Protein AF-A0A1G7HDG7-F1 (afdb_monomer_lite)

Organism: NCBI:txid227084

Sequence (197 aa):
MFYPFLYLIGFTRNSKAYKIFTLYLIGIGIIQFLMGFVRNFLDFETNLFLFKYYFIFQFLMLSYFYKTLLGYRWVYFMTSIALLFFIFQYIDDPELSAKYNPLGSAIAQIIIVIYSLLYFYRLLSAKGEFLIVNIGVFFYMLISILIFAAGNLVFVDEFKSVSSIMRNLNAVFYFVFQVLILLEWGKNYYKKKNLNG

Secondary structure (DSSP, 8-state):
--HHHHHHHTTTTS-HHHHHHHHHHHHHHHHHHHHHHHHHHS--S--HHHHHHHHHHHHHHHHHHHHHHH--THHHHHHHHHHHHHHHHHHH-GGGGTS--HHHHHHHHHHHHHHHHHHHHHHHHS--S-HHHHHHHHHHHHHHHHHHHHHHH--SS-HHHHHHHHHHHHHHHHHHHHHHHHHHHIIIIIGGGGS--

Radius of gyration: 17.9 Å; chains: 1; bounding box: 54×35×52 Å

pLDDT: mean 86.25, std 14.07, range [37.81, 98.62]

Foldseek 3Di:
DCLLVLLVVCCVPDDPLSVLVSVLVVVLVVLVVVLVCCVPPVVDPDPQLSVVVNLLSNLVSLLVSLCRLVVDPCSVVLNVVLVVVVVVVCVVPVVCNVHPDLVSSLSSLVSSLVSLVVSVVVVVVDDDACPLLSVLSNVLSVLLNVLSVVLVPDDDDPNPVSVVVSVVVSVVSVVVSVVSSVVSSVVPPVVVVVVVD

Structure (mmCIF, N/CA/C/O backbone):
data_AF-A0A1G7HDG7-F1
#
_entry.id   AF-A0A1G7HDG7-F1
#
loop_
_atom_site.group_PDB
_atom_site.id
_atom_site.type_symbol
_atom_site.label_atom_id
_atom_site.label_alt_id
_atom_site.label_comp_id
_atom_site.label_asym_id
_atom_site.label_entity_id
_atom_site.label_seq_id
_atom_site.pdbx_PDB_ins_code
_atom_site.Cartn_x
_atom_site.Cartn_y
_atom_site.Cartn_z
_atom_site.occupancy
_atom_site.B_iso_or_equiv
_atom_site.auth_seq_id
_atom_site.auth_comp_id
_atom_site.auth_asym_id
_atom_site.auth_atom_id
_atom_site.pdbx_PDB_model_num
ATOM 1 N N . MET A 1 1 ? -12.985 -5.804 -10.406 1.00 55.56 1 MET A N 1
ATOM 2 C CA . MET A 1 1 ? -12.728 -4.430 -9.925 1.00 55.56 1 MET A CA 1
ATOM 3 C C . MET A 1 1 ? -14.056 -3.746 -9.593 1.00 55.56 1 MET A C 1
ATOM 5 O O . MET A 1 1 ? -14.554 -2.969 -10.388 1.00 55.56 1 MET A O 1
ATOM 9 N N . PHE A 1 2 ? -14.667 -4.074 -8.448 1.00 60.09 2 PHE A N 1
ATOM 10 C CA . PHE A 1 2 ? -15.973 -3.505 -8.048 1.00 60.09 2 PHE A CA 1
ATOM 11 C C . PHE A 1 2 ? -15.975 -2.897 -6.631 1.00 60.09 2 PHE A C 1
ATOM 13 O O . PHE A 1 2 ? -16.924 -2.230 -6.233 1.00 60.09 2 PHE A O 1
ATOM 20 N N . TYR A 1 3 ? -14.888 -3.067 -5.877 1.00 66.56 3 TYR A N 1
ATOM 21 C CA . TYR A 1 3 ? -14.753 -2.626 -4.484 1.00 66.56 3 TYR A CA 1
ATOM 22 C C . TYR A 1 3 ? -14.816 -1.107 -4.251 1.00 66.56 3 TYR A C 1
ATOM 24 O O . TYR A 1 3 ? -15.393 -0.709 -3.236 1.00 66.56 3 TYR A O 1
ATOM 32 N N . PRO A 1 4 ? -14.294 -0.243 -5.152 1.00 74.25 4 PRO A N 1
ATOM 33 C CA . PRO A 1 4 ? -14.353 1.203 -4.950 1.00 74.25 4 PRO A CA 1
ATOM 34 C C . PRO A 1 4 ? -15.786 1.725 -4.798 1.00 74.25 4 PRO A C 1
ATOM 36 O O . PRO A 1 4 ? -16.036 2.577 -3.951 1.00 74.25 4 PRO A O 1
ATOM 39 N N . PHE A 1 5 ? -16.742 1.162 -5.545 1.00 79.94 5 PHE A N 1
ATOM 40 C CA . PHE A 1 5 ? -18.149 1.566 -5.488 1.00 79.94 5 PHE A CA 1
ATOM 41 C C . PHE A 1 5 ? -18.780 1.309 -4.115 1.00 79.94 5 PHE A C 1
ATOM 43 O O . PHE A 1 5 ? -19.513 2.156 -3.611 1.00 79.94 5 PHE A O 1
ATOM 50 N N . LEU A 1 6 ? -18.445 0.187 -3.469 1.00 82.69 6 LEU A N 1
ATOM 51 C CA . LEU A 1 6 ? -18.928 -0.129 -2.120 1.00 82.69 6 LEU A CA 1
ATOM 52 C C . LEU A 1 6 ? -18.359 0.841 -1.082 1.00 82.69 6 LEU A C 1
ATOM 54 O O . LEU A 1 6 ? -19.087 1.366 -0.237 1.00 82.69 6 LEU A O 1
ATOM 58 N N . TYR A 1 7 ? -17.057 1.121 -1.168 1.00 86.81 7 TYR A N 1
ATOM 59 C CA . TYR A 1 7 ? -16.408 2.039 -0.240 1.00 86.81 7 TYR A CA 1
ATOM 60 C C . TYR A 1 7 ? -16.857 3.498 -0.445 1.00 86.81 7 TYR A C 1
ATOM 62 O O . TYR A 1 7 ? -17.003 4.233 0.535 1.00 86.81 7 TYR A O 1
ATOM 70 N N . LEU A 1 8 ? -17.201 3.909 -1.669 1.00 87.19 8 LEU A N 1
ATOM 71 C CA . LEU A 1 8 ? -17.735 5.246 -1.958 1.00 87.19 8 LEU A CA 1
ATOM 72 C C . LEU A 1 8 ? -19.035 5.565 -1.199 1.00 87.19 8 LEU A C 1
ATOM 74 O O . LEU A 1 8 ? -19.210 6.702 -0.762 1.00 87.19 8 LEU A O 1
ATOM 78 N N . ILE A 1 9 ? -19.901 4.574 -0.947 1.00 84.06 9 ILE A N 1
ATOM 79 C CA . ILE A 1 9 ? -21.176 4.760 -0.218 1.00 84.06 9 ILE A CA 1
ATOM 80 C C . ILE A 1 9 ? -20.954 5.375 1.175 1.00 84.06 9 ILE A C 1
ATOM 82 O O . ILE A 1 9 ? -21.752 6.182 1.650 1.00 84.06 9 ILE A O 1
ATOM 86 N N . GLY A 1 10 ? -19.864 4.996 1.843 1.00 80.12 10 GLY A N 1
ATOM 87 C CA . GLY A 1 10 ? -19.528 5.456 3.191 1.00 80.12 10 GLY A CA 1
ATOM 88 C C . GLY A 1 10 ? -18.560 6.639 3.242 1.00 80.12 10 GLY A C 1
ATOM 89 O O . GLY A 1 10 ? -18.131 7.013 4.334 1.00 80.12 10 GLY A O 1
ATOM 90 N N . PHE A 1 11 ? -18.173 7.214 2.098 1.00 83.19 11 PHE A N 1
ATOM 91 C CA . PHE A 1 11 ? -17.017 8.111 2.014 1.00 83.19 11 PHE A CA 1
ATOM 92 C C . PHE A 1 11 ? -17.123 9.336 2.928 1.00 83.19 11 PHE A C 1
ATOM 94 O O . PHE A 1 11 ? -16.184 9.638 3.657 1.00 83.19 11 PHE A O 1
ATOM 101 N N . THR A 1 12 ? -18.263 10.027 2.957 1.00 79.75 12 THR A N 1
ATOM 102 C CA . THR A 1 12 ? -18.432 11.242 3.775 1.00 79.75 12 THR A CA 1
ATOM 103 C C . THR A 1 12 ? -18.644 10.950 5.260 1.00 79.75 12 THR A C 1
ATOM 105 O O . THR A 1 12 ? -18.307 11.790 6.092 1.00 79.75 12 THR A O 1
ATOM 108 N N . ARG A 1 13 ? -19.149 9.755 5.594 1.00 82.38 13 ARG A N 1
ATOM 109 C CA . ARG A 1 13 ? -19.665 9.396 6.927 1.00 82.38 13 ARG A CA 1
ATOM 110 C C . ARG A 1 13 ? -18.660 8.660 7.817 1.00 82.38 13 ARG A C 1
ATOM 112 O O . ARG A 1 13 ? -18.881 8.560 9.019 1.00 82.38 13 ARG A O 1
ATOM 119 N N . ASN A 1 14 ? -17.585 8.127 7.240 1.00 88.56 14 ASN A N 1
ATOM 120 C CA . ASN A 1 14 ? -16.610 7.301 7.954 1.00 88.56 14 ASN A CA 1
ATOM 121 C C . ASN A 1 14 ? -15.300 8.044 8.271 1.00 88.56 14 ASN A C 1
ATOM 123 O O . ASN A 1 14 ? -15.089 9.201 7.892 1.00 88.56 14 ASN A O 1
ATOM 127 N N . SER A 1 15 ? -14.423 7.353 9.004 1.00 92.31 15 SER A N 1
ATOM 128 C CA . SER A 1 15 ? -13.155 7.865 9.521 1.00 92.31 15 SER A CA 1
ATOM 129 C C . SER A 1 15 ? -12.207 8.371 8.424 1.00 92.31 15 SER A C 1
ATOM 131 O O . SER A 1 15 ? -12.331 8.066 7.234 1.00 92.31 15 SER A O 1
ATOM 133 N N . LYS A 1 16 ? -11.189 9.142 8.825 1.00 93.94 16 LYS A N 1
ATOM 134 C CA . LYS A 1 16 ? -10.138 9.596 7.901 1.00 93.94 16 LYS A CA 1
ATOM 135 C C . LYS A 1 16 ? -9.407 8.418 7.241 1.00 93.94 16 LYS A C 1
ATOM 137 O O . LYS A 1 16 ? -9.121 8.488 6.048 1.00 93.94 16 LYS A O 1
ATOM 142 N N . ALA A 1 17 ? -9.149 7.341 7.988 1.00 95.19 17 ALA A N 1
ATOM 143 C CA . ALA A 1 17 ? -8.529 6.126 7.459 1.00 95.19 17 ALA A CA 1
ATOM 144 C C . ALA A 1 17 ? -9.391 5.493 6.354 1.00 95.19 17 ALA A C 1
ATOM 146 O O . ALA A 1 17 ? -8.867 5.145 5.299 1.00 95.19 17 ALA A O 1
ATOM 147 N N . TYR A 1 18 ? -10.715 5.462 6.539 1.00 95.25 18 TYR A N 1
ATOM 148 C CA . TYR A 1 18 ? -11.654 4.987 5.524 1.00 95.25 18 TYR A CA 1
ATOM 149 C C . TYR A 1 18 ? -11.603 5.800 4.234 1.00 95.25 18 TYR A C 1
ATOM 151 O O . TYR A 1 18 ? -11.555 5.227 3.146 1.00 95.25 18 TYR A O 1
ATOM 159 N N . LYS A 1 19 ? -11.572 7.133 4.332 1.00 95.25 19 LYS A N 1
ATOM 160 C CA . LYS A 1 19 ? -11.466 8.012 3.156 1.00 95.25 19 LYS A CA 1
ATOM 161 C C . LYS A 1 19 ? -10.174 7.746 2.382 1.00 95.25 19 LYS A C 1
ATOM 163 O O . LYS A 1 19 ? -10.218 7.572 1.168 1.00 95.25 19 LYS A O 1
ATOM 168 N N . ILE A 1 20 ? -9.043 7.647 3.085 1.00 96.50 20 ILE A N 1
ATOM 169 C CA . ILE A 1 20 ? -7.736 7.353 2.474 1.00 96.50 20 ILE A CA 1
ATOM 170 C C . ILE A 1 20 ? -7.752 5.980 1.799 1.00 96.50 20 ILE A C 1
ATOM 172 O O . ILE A 1 20 ? -7.346 5.862 0.646 1.00 96.50 20 ILE A O 1
ATOM 176 N N . PHE A 1 21 ? -8.270 4.956 2.478 1.00 96.38 21 PHE A N 1
ATOM 177 C CA . PHE A 1 21 ? -8.355 3.611 1.916 1.00 96.38 21 PHE A CA 1
ATOM 178 C C . PHE A 1 21 ? -9.300 3.542 0.707 1.00 96.38 21 PHE A C 1
ATOM 180 O O . PHE A 1 21 ? -9.016 2.861 -0.272 1.00 96.38 21 PHE A O 1
ATOM 187 N N . THR A 1 22 ? -10.390 4.310 0.716 1.00 95.38 22 THR A N 1
ATOM 188 C CA . THR A 1 22 ? -11.291 4.421 -0.441 1.00 95.38 22 THR A CA 1
ATOM 189 C C . THR A 1 22 ? -10.568 5.021 -1.646 1.00 95.38 22 THR A C 1
ATOM 191 O O . THR A 1 22 ? -10.639 4.469 -2.741 1.00 95.38 22 THR A O 1
ATOM 194 N N . LEU A 1 23 ? -9.819 6.113 -1.447 1.00 95.62 23 LEU A N 1
ATOM 195 C CA . LEU A 1 23 ? -9.005 6.724 -2.503 1.00 95.62 23 LEU A CA 1
ATOM 196 C C . LEU A 1 23 ? -7.922 5.765 -3.017 1.00 95.62 23 LEU A C 1
ATOM 198 O O . LEU A 1 23 ? -7.658 5.730 -4.217 1.00 95.62 23 LEU A O 1
ATOM 202 N N . TYR A 1 24 ? -7.331 4.959 -2.130 1.00 96.06 24 TYR A N 1
ATOM 203 C CA . TYR A 1 24 ? -6.389 3.903 -2.504 1.00 96.06 24 TYR A CA 1
ATOM 204 C C . TYR A 1 24 ? -7.039 2.899 -3.463 1.00 96.06 24 TYR A C 1
ATOM 206 O O . TYR A 1 24 ? -6.496 2.644 -4.537 1.00 96.06 24 TYR A O 1
ATOM 214 N N . LEU A 1 25 ? -8.222 2.378 -3.119 1.00 95.00 25 LEU A N 1
ATOM 215 C CA . LEU A 1 25 ? -8.945 1.423 -3.963 1.00 95.00 25 LEU A CA 1
ATOM 216 C C . LEU A 1 25 ? -9.323 2.021 -5.322 1.00 95.00 25 LEU A C 1
ATOM 218 O O . LEU A 1 25 ? -9.206 1.335 -6.335 1.00 95.00 25 LEU A O 1
ATOM 222 N N . ILE A 1 26 ? -9.754 3.287 -5.354 1.00 93.81 26 ILE A N 1
ATOM 223 C CA . ILE A 1 26 ? -10.077 3.993 -6.603 1.00 93.81 26 ILE A CA 1
ATOM 224 C C . ILE A 1 26 ? -8.833 4.109 -7.483 1.00 93.81 26 ILE A C 1
ATOM 226 O O . ILE A 1 26 ? -8.877 3.706 -8.641 1.00 93.81 26 ILE A O 1
ATOM 230 N N . GLY A 1 27 ? -7.723 4.620 -6.946 1.00 93.69 27 GLY A N 1
ATOM 231 C CA . GLY A 1 27 ? -6.508 4.827 -7.734 1.00 93.69 27 GLY A CA 1
ATOM 232 C C . GLY A 1 27 ? -5.903 3.521 -8.247 1.00 93.69 27 GLY A C 1
ATOM 233 O O . GLY A 1 27 ? -5.577 3.423 -9.427 1.00 93.69 27 GLY A O 1
ATOM 234 N N . ILE A 1 28 ? -5.848 2.480 -7.409 1.00 92.94 28 ILE A N 1
ATOM 235 C CA . ILE A 1 28 ? -5.434 1.137 -7.844 1.00 92.94 28 ILE A CA 1
ATOM 236 C C . ILE A 1 28 ? -6.379 0.593 -8.916 1.00 92.94 28 ILE A C 1
ATOM 238 O O . ILE A 1 28 ? -5.911 0.032 -9.906 1.00 92.94 28 ILE A O 1
ATOM 242 N N . GLY A 1 29 ? -7.687 0.807 -8.749 1.00 91.75 29 GLY A N 1
ATOM 243 C CA . GLY A 1 29 ? -8.693 0.501 -9.756 1.00 91.75 29 GLY A CA 1
ATOM 244 C C . GLY A 1 29 ? -8.374 1.148 -11.105 1.00 91.75 29 GLY A C 1
ATOM 245 O O . GLY A 1 29 ? -8.234 0.467 -12.114 1.00 91.75 29 GLY A O 1
ATOM 246 N N . ILE A 1 30 ? -8.167 2.462 -11.121 1.00 92.06 30 ILE A N 1
ATOM 247 C CA . ILE A 1 30 ? -7.852 3.210 -12.344 1.00 92.06 30 ILE A CA 1
ATOM 248 C C . ILE A 1 30 ? -6.581 2.668 -13.010 1.00 92.06 30 ILE A C 1
ATOM 250 O O . ILE A 1 30 ? -6.601 2.375 -14.203 1.00 92.06 30 ILE A O 1
ATOM 254 N N . ILE A 1 31 ? -5.493 2.473 -12.257 1.00 90.94 31 ILE A N 1
ATOM 255 C CA . ILE A 1 31 ? -4.220 1.995 -12.823 1.00 90.94 31 ILE A CA 1
ATOM 256 C C . ILE A 1 31 ? -4.382 0.595 -13.429 1.00 90.94 31 ILE A C 1
ATOM 258 O O . ILE A 1 31 ? -3.901 0.332 -14.527 1.00 90.94 31 ILE A O 1
ATOM 262 N N . GLN A 1 32 ? -5.094 -0.306 -12.753 1.00 88.50 32 GLN A N 1
ATOM 263 C CA . GLN A 1 32 ? -5.372 -1.647 -13.270 1.00 88.50 32 GLN A CA 1
ATOM 264 C C . GLN A 1 32 ? -6.282 -1.640 -14.500 1.00 88.50 32 GLN A C 1
ATOM 266 O O . GLN A 1 32 ? -6.070 -2.439 -15.412 1.00 88.50 32 GLN A O 1
ATOM 271 N N . PHE A 1 33 ? -7.265 -0.740 -14.550 1.00 89.06 33 PHE A N 1
ATOM 272 C CA . PHE A 1 33 ? -8.113 -0.570 -15.724 1.00 89.06 33 PHE A CA 1
ATOM 273 C C . PHE A 1 33 ? -7.273 -0.104 -16.915 1.00 89.06 33 PHE A C 1
ATOM 275 O O . PHE A 1 33 ? -7.345 -0.713 -17.977 1.00 89.06 33 PHE A O 1
ATOM 282 N N . LEU A 1 34 ? -6.405 0.893 -16.713 1.00 89.00 34 LEU A N 1
ATOM 283 C CA . LEU A 1 34 ? -5.465 1.366 -17.731 1.00 89.00 34 LEU A CA 1
ATOM 284 C C . LEU A 1 34 ? -4.511 0.255 -18.189 1.00 89.00 34 LEU A C 1
ATOM 286 O O . LEU A 1 34 ? -4.316 0.080 -19.386 1.00 89.00 34 LEU A O 1
ATOM 290 N N . MET A 1 35 ? -3.972 -0.548 -17.266 1.00 84.75 35 MET A N 1
ATOM 291 C CA . MET A 1 35 ? -3.123 -1.699 -17.607 1.00 84.75 35 MET A CA 1
ATOM 292 C C . MET A 1 35 ? -3.846 -2.739 -18.468 1.00 84.75 35 MET A C 1
ATOM 294 O O . MET A 1 35 ? -3.222 -3.325 -19.353 1.00 84.75 35 MET A O 1
ATOM 298 N N . GLY A 1 36 ? -5.134 -2.980 -18.211 1.00 84.81 36 GLY A N 1
ATOM 299 C CA . GLY A 1 36 ? -5.968 -3.858 -19.034 1.00 84.81 36 GLY A CA 1
ATOM 300 C C . GLY A 1 36 ? -6.312 -3.236 -20.386 1.00 84.81 36 GLY A C 1
ATOM 301 O O . GLY A 1 36 ? -6.259 -3.921 -21.403 1.00 84.81 36 GLY A O 1
ATOM 302 N N . PHE A 1 37 ? -6.605 -1.935 -20.407 1.00 85.94 37 PHE A N 1
ATOM 303 C CA . PHE A 1 37 ? -6.913 -1.197 -21.627 1.00 85.94 37 PHE A CA 1
ATOM 304 C C . PHE A 1 37 ? -5.722 -1.185 -22.592 1.00 85.94 37 PHE A C 1
ATOM 306 O O . PHE A 1 37 ? -5.863 -1.595 -23.738 1.00 85.94 37 PHE A O 1
ATOM 313 N N . VAL A 1 38 ? -4.530 -0.812 -22.115 1.00 86.00 38 VAL A N 1
ATOM 314 C CA . VAL A 1 38 ? -3.300 -0.805 -22.925 1.00 86.00 38 VAL A CA 1
ATOM 315 C C . VAL A 1 38 ? -3.015 -2.188 -23.509 1.00 86.00 38 VAL A C 1
ATOM 317 O O . VAL A 1 38 ? -2.732 -2.302 -24.696 1.00 86.00 38 VAL A O 1
ATOM 320 N N . ARG A 1 39 ? -3.143 -3.242 -22.695 1.00 79.75 39 ARG A N 1
ATOM 321 C CA . ARG A 1 39 ? -2.886 -4.619 -23.130 1.00 79.75 39 ARG A CA 1
ATOM 322 C C . ARG A 1 39 ? -3.855 -5.102 -24.212 1.00 79.75 39 ARG A C 1
ATOM 324 O O . ARG A 1 39 ? -3.445 -5.863 -25.074 1.00 79.75 39 ARG A O 1
ATOM 331 N N . ASN A 1 40 ? -5.129 -4.726 -24.125 1.00 80.44 40 ASN A N 1
ATOM 332 C CA . ASN A 1 40 ? -6.174 -5.287 -24.986 1.00 80.44 40 ASN A CA 1
ATOM 333 C C . ASN A 1 40 ? -6.483 -4.434 -26.224 1.00 80.44 40 ASN A C 1
ATOM 335 O O . ASN A 1 40 ? -7.083 -4.954 -27.156 1.00 80.44 40 ASN A O 1
ATOM 339 N N . PHE A 1 41 ? -6.145 -3.139 -26.215 1.00 78.38 41 PHE A N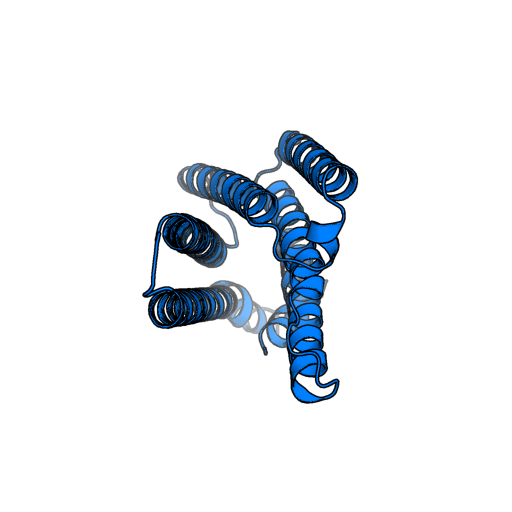 1
ATOM 340 C CA . PHE A 1 41 ? -6.552 -2.200 -27.268 1.00 78.38 41 PHE A CA 1
ATOM 341 C C . PHE A 1 41 ? -5.396 -1.476 -27.964 1.00 78.38 41 PHE A C 1
ATOM 343 O O . PHE A 1 41 ? -5.627 -0.877 -29.008 1.00 78.38 41 PHE A O 1
ATOM 350 N N . LEU A 1 42 ? -4.183 -1.477 -27.399 1.00 74.75 42 LEU A N 1
ATOM 351 C CA . LEU A 1 42 ? -3.040 -0.737 -27.955 1.00 74.75 42 LEU A CA 1
ATOM 352 C C . LEU A 1 42 ? -1.880 -1.643 -28.404 1.00 74.75 42 LEU A C 1
ATOM 354 O O . LEU A 1 42 ? -0.817 -1.118 -28.714 1.00 74.75 42 LEU A O 1
ATOM 358 N N . ASP A 1 43 ? -2.063 -2.970 -28.407 1.00 60.38 43 ASP A N 1
ATOM 359 C CA . ASP A 1 43 ? -1.090 -3.989 -28.856 1.00 60.38 43 ASP A CA 1
ATOM 360 C C . ASP A 1 43 ? 0.341 -3.849 -28.29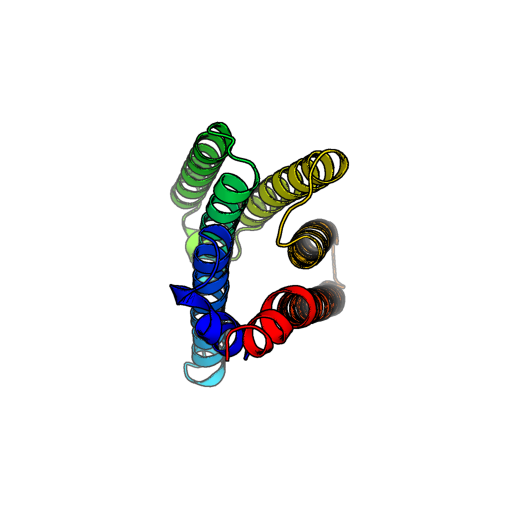7 1.00 60.38 43 ASP A C 1
ATOM 362 O O . ASP A 1 43 ? 1.304 -4.400 -28.831 1.00 60.38 43 ASP A O 1
ATOM 366 N N . PHE A 1 44 ? 0.508 -3.164 -27.164 1.00 64.88 44 PHE A N 1
ATOM 367 C CA . PHE A 1 44 ? 1.770 -3.191 -26.439 1.00 64.88 44 PHE A CA 1
ATOM 368 C C . PHE A 1 44 ? 1.943 -4.572 -25.801 1.00 64.88 44 PHE A C 1
ATOM 370 O O . PHE A 1 44 ? 1.210 -4.933 -24.876 1.00 64.88 44 PHE A O 1
ATOM 377 N N . GLU A 1 45 ? 2.957 -5.323 -26.245 1.00 54.56 45 GLU A N 1
ATOM 378 C CA . GLU A 1 45 ? 3.276 -6.656 -25.708 1.00 54.56 45 GLU A CA 1
ATOM 379 C C . GLU A 1 45 ? 3.555 -6.642 -24.195 1.00 54.56 45 GLU A C 1
ATOM 381 O O . GLU A 1 45 ? 3.399 -7.659 -23.513 1.00 54.56 45 GLU A O 1
ATOM 386 N N . THR A 1 46 ? 3.936 -5.485 -23.638 1.00 63.16 46 THR A N 1
ATOM 387 C CA . THR A 1 46 ? 4.204 -5.332 -22.207 1.00 63.16 46 THR A CA 1
ATOM 388 C C . THR A 1 46 ? 3.583 -4.055 -21.633 1.00 63.16 46 THR A C 1
ATOM 390 O O . THR A 1 46 ? 3.752 -2.953 -22.143 1.00 63.16 46 THR A O 1
ATOM 393 N N . ASN A 1 47 ? 2.885 -4.191 -20.505 1.00 69.38 47 ASN A N 1
ATOM 394 C CA . ASN A 1 47 ? 2.368 -3.080 -19.697 1.00 69.38 47 ASN A CA 1
ATOM 395 C C . ASN A 1 47 ? 3.284 -2.767 -18.497 1.00 69.38 47 ASN A C 1
ATOM 397 O O . ASN A 1 47 ? 2.854 -2.172 -17.508 1.00 69.38 47 ASN A O 1
ATOM 401 N N . LEU A 1 48 ? 4.557 -3.170 -18.582 1.00 72.94 48 LEU A N 1
ATOM 402 C CA . LEU A 1 48 ? 5.533 -3.073 -17.494 1.00 72.94 48 LEU A CA 1
ATOM 403 C C . LEU A 1 48 ? 5.802 -1.623 -17.080 1.00 72.94 48 LEU A C 1
ATOM 405 O O . LEU A 1 48 ? 5.961 -1.352 -15.893 1.00 72.94 48 LEU A O 1
ATOM 409 N N . PHE A 1 49 ? 5.741 -0.673 -18.017 1.00 76.62 49 PHE A N 1
ATOM 410 C CA . PHE A 1 49 ? 5.900 0.746 -17.694 1.00 76.62 49 PHE A CA 1
ATOM 411 C C . PHE A 1 49 ? 4.822 1.253 -16.713 1.00 76.62 49 PHE A C 1
ATOM 413 O O . PHE A 1 49 ? 5.101 2.104 -15.866 1.00 76.62 49 PHE A O 1
ATOM 420 N N . LEU A 1 50 ? 3.595 0.710 -16.777 1.00 83.50 50 LEU A N 1
ATOM 421 C CA . LEU A 1 50 ? 2.501 1.070 -15.866 1.00 83.50 50 LEU A CA 1
ATOM 422 C C . LEU A 1 50 ? 2.700 0.499 -14.463 1.00 83.50 50 LEU A C 1
ATOM 424 O O . LEU A 1 50 ? 2.209 1.073 -13.487 1.00 83.50 50 LEU A O 1
ATOM 428 N N . PHE A 1 51 ? 3.459 -0.593 -14.342 1.00 84.50 51 PHE A N 1
ATOM 429 C CA . PHE A 1 51 ? 3.749 -1.208 -13.055 1.00 84.50 51 PHE A CA 1
ATOM 430 C C . PHE A 1 51 ? 4.490 -0.243 -12.118 1.00 84.50 51 PHE A C 1
ATOM 432 O O . PHE A 1 51 ? 4.195 -0.207 -10.923 1.00 84.50 51 PHE A O 1
ATOM 439 N N . LYS A 1 52 ? 5.388 0.598 -12.651 1.00 88.06 52 LYS A N 1
ATOM 440 C CA . LYS A 1 52 ? 6.060 1.663 -11.888 1.00 88.06 52 LYS A CA 1
ATOM 441 C C . LYS A 1 52 ? 5.062 2.552 -11.150 1.00 88.06 52 LYS A C 1
ATOM 443 O O . LYS A 1 52 ? 5.166 2.754 -9.942 1.00 88.06 52 LYS A O 1
ATOM 448 N N . TYR A 1 53 ? 4.067 3.053 -11.875 1.00 91.31 53 TYR A N 1
ATOM 449 C CA . TYR A 1 53 ? 3.029 3.906 -11.303 1.00 91.31 53 TYR A CA 1
ATOM 450 C C . TYR A 1 53 ? 2.168 3.135 -10.305 1.00 91.31 53 TYR A C 1
ATOM 452 O O . TYR A 1 53 ? 1.845 3.668 -9.246 1.00 91.31 53 TYR A O 1
ATOM 460 N N . TYR A 1 54 ? 1.857 1.870 -10.602 1.00 92.00 54 TYR A N 1
ATOM 461 C CA . TYR A 1 54 ? 1.113 0.994 -9.703 1.00 92.00 54 TYR A CA 1
ATOM 462 C C . TYR A 1 54 ? 1.793 0.847 -8.336 1.00 92.00 54 TYR A C 1
ATOM 464 O O . TYR A 1 54 ? 1.172 1.154 -7.317 1.00 92.00 54 TYR A O 1
ATOM 472 N N . PHE A 1 55 ? 3.055 0.404 -8.288 1.00 91.81 55 PHE A N 1
ATOM 473 C CA . PHE A 1 55 ? 3.696 0.093 -7.006 1.00 91.81 55 PHE A CA 1
ATOM 474 C C . PHE A 1 55 ? 4.027 1.359 -6.205 1.00 91.81 55 PHE A C 1
ATOM 476 O O . PHE A 1 55 ? 3.865 1.361 -4.986 1.00 91.81 55 PHE A O 1
ATOM 483 N N . ILE A 1 56 ? 4.430 2.453 -6.868 1.00 95.69 56 ILE A N 1
ATOM 484 C CA . ILE A 1 56 ? 4.710 3.733 -6.198 1.00 95.69 56 ILE A CA 1
ATOM 485 C C . ILE A 1 56 ? 3.421 4.312 -5.611 1.00 95.69 56 ILE A C 1
ATOM 487 O O . ILE A 1 56 ? 3.402 4.731 -4.452 1.00 95.69 56 ILE A O 1
ATOM 491 N N . PHE A 1 57 ? 2.323 4.298 -6.373 1.00 96.88 57 PHE A N 1
ATOM 492 C CA . PHE A 1 57 ? 1.025 4.750 -5.877 1.00 96.88 57 PHE A CA 1
ATOM 493 C C . PHE A 1 57 ? 0.536 3.885 -4.711 1.00 96.88 57 PHE A C 1
ATOM 495 O O . PHE A 1 57 ? 0.109 4.416 -3.683 1.00 96.88 57 PHE A O 1
ATOM 502 N N . GLN A 1 58 ? 0.639 2.557 -4.843 1.00 96.88 58 GLN A N 1
ATOM 503 C CA . GLN A 1 58 ? 0.301 1.612 -3.780 1.00 96.88 58 GLN A CA 1
ATOM 504 C C . GLN A 1 58 ? 1.082 1.916 -2.499 1.00 96.88 58 GLN A C 1
ATOM 506 O O . GLN A 1 58 ? 0.482 2.015 -1.429 1.00 96.88 58 GLN A O 1
ATOM 511 N N . PHE A 1 59 ? 2.396 2.104 -2.617 1.00 98.19 59 PHE A N 1
ATOM 512 C CA . PHE A 1 59 ? 3.273 2.437 -1.503 1.00 98.19 59 PHE A CA 1
ATOM 513 C C . PHE A 1 59 ? 2.864 3.746 -0.828 1.00 98.19 59 PHE A C 1
ATOM 515 O O . PHE A 1 59 ? 2.607 3.761 0.372 1.00 98.19 59 PHE A O 1
ATOM 522 N N . LEU A 1 60 ? 2.726 4.832 -1.591 1.00 98.31 60 LEU A N 1
ATOM 523 C CA . LEU A 1 60 ? 2.350 6.148 -1.067 1.00 98.31 60 LEU A CA 1
ATOM 524 C C . LEU A 1 60 ? 1.023 6.116 -0.304 1.00 98.31 60 LEU A C 1
ATOM 526 O O . LEU A 1 60 ? 0.920 6.625 0.817 1.00 98.31 60 LEU A O 1
ATOM 530 N N . MET A 1 61 ? 0.004 5.502 -0.904 1.00 98.31 61 MET A N 1
ATOM 531 C CA . MET A 1 61 ? -1.333 5.460 -0.324 1.00 98.31 61 MET A CA 1
ATOM 532 C C . MET A 1 61 ? -1.399 4.574 0.916 1.00 98.31 61 MET A C 1
ATOM 534 O O . MET A 1 61 ? -2.012 4.969 1.911 1.00 98.31 61 MET A O 1
ATOM 538 N N . LEU A 1 62 ? -0.745 3.409 0.896 1.00 98.38 62 LEU A N 1
ATOM 539 C CA . LEU A 1 62 ? -0.693 2.532 2.065 1.00 98.38 62 LEU A CA 1
ATOM 540 C C . LEU A 1 62 ? 0.163 3.134 3.182 1.00 98.38 62 LEU A C 1
ATOM 542 O O . LEU A 1 62 ? -0.241 3.070 4.339 1.00 98.38 62 LEU A O 1
ATOM 546 N N . SER A 1 63 ? 1.267 3.814 2.874 1.00 98.50 63 SER A N 1
ATOM 547 C CA . SER A 1 63 ? 2.040 4.560 3.873 1.00 98.50 63 SER A CA 1
ATOM 548 C C . SER A 1 63 ? 1.204 5.655 4.534 1.00 98.50 63 SER A C 1
ATOM 550 O O . SER A 1 63 ? 1.211 5.792 5.759 1.00 98.50 63 SER A O 1
ATOM 552 N N . TYR A 1 64 ? 0.407 6.407 3.767 1.00 98.38 64 TYR A N 1
ATOM 553 C CA . TYR A 1 64 ? -0.477 7.420 4.349 1.00 98.38 64 TYR A CA 1
ATOM 554 C C . TYR A 1 64 ? -1.617 6.807 5.179 1.00 98.38 64 TYR A C 1
ATOM 556 O O . TYR A 1 64 ? -1.981 7.326 6.246 1.00 98.38 64 TYR A O 1
ATOM 564 N N . PHE A 1 65 ? -2.152 5.676 4.725 1.00 98.38 65 PHE A N 1
ATOM 565 C CA . PHE A 1 65 ? -3.130 4.891 5.467 1.00 98.38 65 PHE A CA 1
ATOM 566 C C . PHE A 1 65 ? -2.558 4.430 6.814 1.00 98.38 65 PHE A C 1
ATOM 568 O O . PHE A 1 65 ? -3.121 4.756 7.861 1.00 98.38 65 PHE A O 1
ATOM 575 N N . TYR A 1 66 ? -1.380 3.803 6.818 1.00 98.25 66 TYR A N 1
ATOM 576 C CA . TYR A 1 66 ? -0.712 3.355 8.039 1.00 98.25 66 TYR A CA 1
ATOM 577 C C . TYR A 1 66 ? -0.273 4.495 8.942 1.00 98.25 66 TYR A C 1
ATOM 579 O O . TYR A 1 66 ? -0.425 4.390 10.154 1.00 98.25 66 TYR A O 1
ATOM 587 N N . LYS A 1 67 ? 0.173 5.629 8.397 1.00 97.94 67 LYS A N 1
ATOM 588 C CA . LYS A 1 67 ? 0.407 6.831 9.204 1.00 97.94 67 LYS A CA 1
ATOM 589 C C . LYS A 1 67 ? -0.853 7.234 9.963 1.00 97.94 67 LYS A C 1
ATOM 591 O O . LYS A 1 67 ? -0.769 7.661 11.112 1.00 97.94 67 LYS A O 1
ATOM 596 N N . THR A 1 68 ? -2.016 7.150 9.320 1.00 97.06 68 THR A N 1
ATOM 597 C CA . THR A 1 68 ? -3.296 7.522 9.937 1.00 97.06 68 THR A CA 1
ATOM 598 C C . THR A 1 68 ? -3.713 6.512 11.001 1.00 97.06 68 THR A C 1
ATOM 600 O O . THR A 1 68 ? -4.186 6.915 12.060 1.00 97.06 68 THR A O 1
ATOM 603 N N . LEU A 1 69 ? -3.484 5.221 10.755 1.00 96.69 69 LEU A N 1
ATOM 604 C CA . LEU A 1 69 ? -3.786 4.148 11.700 1.00 96.69 69 LEU A CA 1
ATOM 605 C C . LEU A 1 69 ? -2.835 4.099 12.901 1.00 96.69 69 LEU A C 1
ATOM 607 O O . LEU A 1 69 ? -3.287 3.836 14.009 1.00 96.69 69 LEU A O 1
ATOM 611 N N . LEU A 1 70 ? -1.539 4.349 12.697 1.00 96.25 70 LEU A N 1
ATOM 612 C CA . LEU A 1 70 ? -0.487 4.257 13.715 1.00 96.25 70 LEU A CA 1
ATOM 613 C C . LEU A 1 70 ? -0.235 5.582 14.438 1.00 96.25 70 LEU A C 1
ATOM 615 O O . LEU A 1 70 ? 0.119 5.574 15.612 1.00 96.25 70 LEU A O 1
ATOM 619 N N . GLY A 1 71 ? -0.428 6.719 13.770 1.00 95.06 71 GLY A N 1
ATOM 620 C CA . GLY A 1 71 ? -0.151 8.051 14.317 1.00 95.06 71 GLY A CA 1
ATOM 621 C C . GLY A 1 71 ? 1.336 8.423 14.376 1.00 95.06 71 GLY A C 1
ATOM 622 O O . GLY A 1 71 ? 1.671 9.531 14.791 1.00 95.06 71 GLY A O 1
ATOM 623 N N . TYR A 1 72 ? 2.238 7.541 13.942 1.00 95.62 72 TYR A N 1
ATOM 624 C CA . TYR A 1 72 ? 3.674 7.780 14.024 1.00 95.62 72 TYR A CA 1
ATOM 625 C C . TYR A 1 72 ? 4.187 8.699 12.909 1.00 95.62 72 TYR A C 1
ATOM 627 O O . TYR A 1 72 ? 3.986 8.441 11.723 1.00 95.62 72 TYR A O 1
ATOM 635 N N . ARG A 1 73 ? 4.908 9.765 13.286 1.00 94.25 73 ARG A N 1
ATOM 636 C CA . ARG A 1 73 ? 5.489 10.730 12.331 1.00 94.25 73 ARG A CA 1
ATOM 637 C C . ARG A 1 73 ? 6.599 10.126 11.466 1.00 94.25 73 ARG A C 1
ATOM 639 O O . ARG A 1 73 ? 6.736 10.522 10.313 1.00 94.25 73 ARG A O 1
ATOM 646 N N . TRP A 1 74 ? 7.344 9.151 11.991 1.00 96.62 74 TRP A N 1
ATOM 647 C CA . TRP A 1 74 ? 8.459 8.516 11.279 1.00 96.62 74 TRP A CA 1
ATOM 648 C C . TRP A 1 74 ? 8.017 7.741 10.024 1.00 96.62 74 TRP A C 1
ATOM 650 O O . TRP A 1 74 ? 8.832 7.528 9.132 1.00 96.62 74 TRP A O 1
ATOM 660 N N . VAL A 1 75 ? 6.727 7.399 9.895 1.00 97.88 75 VAL A N 1
ATOM 661 C CA . VAL A 1 75 ? 6.170 6.813 8.663 1.00 97.88 75 VAL A CA 1
ATOM 662 C C . VAL A 1 75 ? 6.389 7.742 7.465 1.00 97.88 75 VAL A C 1
ATOM 664 O O . VAL A 1 75 ? 6.792 7.281 6.401 1.00 97.88 75 VAL A O 1
ATOM 667 N N . TYR A 1 76 ? 6.207 9.059 7.629 1.00 96.56 76 TYR A N 1
ATOM 668 C CA . TYR A 1 76 ? 6.484 10.014 6.550 1.00 96.56 76 TYR A CA 1
ATOM 669 C C . TYR A 1 76 ? 7.967 10.079 6.210 1.00 96.56 76 TYR A C 1
ATOM 671 O O . TYR A 1 76 ? 8.314 10.101 5.038 1.00 96.56 76 TYR A O 1
ATOM 679 N N . PHE A 1 77 ? 8.832 10.061 7.223 1.00 97.38 77 PHE A N 1
ATOM 680 C CA . PHE A 1 77 ? 10.278 10.077 7.020 1.00 97.38 77 PHE A CA 1
ATOM 681 C C . PHE A 1 77 ? 10.746 8.863 6.206 1.00 97.38 77 PHE A C 1
ATOM 683 O O . PHE A 1 77 ? 11.421 9.025 5.193 1.00 97.38 77 PHE A O 1
ATOM 690 N N . MET A 1 78 ? 10.301 7.659 6.577 1.00 97.88 78 MET A N 1
ATOM 691 C CA . MET A 1 78 ? 10.626 6.432 5.841 1.00 97.88 78 MET A CA 1
ATOM 692 C C . MET A 1 78 ? 10.022 6.411 4.436 1.00 97.88 78 MET A C 1
ATOM 694 O O . MET A 1 78 ? 10.672 5.955 3.499 1.00 97.88 78 MET A O 1
ATOM 698 N N . THR A 1 79 ? 8.812 6.954 4.269 1.00 97.75 79 THR A N 1
ATOM 699 C CA . THR A 1 79 ? 8.201 7.118 2.943 1.00 97.75 79 THR A CA 1
ATOM 700 C C . THR A 1 79 ? 9.058 8.024 2.060 1.00 97.75 79 THR A C 1
ATOM 702 O O . THR A 1 79 ? 9.357 7.657 0.929 1.00 97.75 79 THR A O 1
ATOM 705 N N . SER A 1 80 ? 9.506 9.171 2.577 1.00 97.81 80 SER A N 1
ATOM 706 C CA . SER A 1 80 ? 10.358 10.104 1.834 1.00 97.81 80 SER A CA 1
ATOM 707 C C . SER A 1 80 ? 11.707 9.491 1.459 1.00 97.81 80 SER A C 1
ATOM 709 O O . SER A 1 80 ? 12.130 9.634 0.316 1.00 97.81 80 SER A O 1
ATOM 711 N N . ILE A 1 81 ? 12.359 8.768 2.377 1.00 98.12 81 ILE A N 1
ATOM 712 C CA . ILE A 1 81 ? 13.624 8.071 2.090 1.00 98.12 81 ILE A CA 1
ATOM 713 C C . ILE A 1 81 ? 13.440 7.043 0.973 1.00 98.12 81 ILE A C 1
ATOM 715 O O . ILE A 1 81 ? 14.226 7.022 0.029 1.00 98.12 81 ILE A O 1
ATOM 719 N N . ALA A 1 82 ? 12.391 6.221 1.045 1.00 97.88 82 ALA A N 1
ATOM 720 C CA . ALA A 1 82 ? 12.119 5.221 0.018 1.00 97.88 82 ALA A CA 1
ATOM 721 C C . ALA A 1 82 ? 11.862 5.862 -1.356 1.00 97.88 82 ALA A C 1
ATOM 723 O O . ALA A 1 82 ? 12.371 5.376 -2.360 1.00 97.88 82 ALA A O 1
ATOM 724 N N . LEU A 1 83 ? 11.140 6.988 -1.413 1.00 97.75 83 LEU A N 1
ATOM 725 C CA . LEU A 1 83 ? 10.929 7.719 -2.668 1.00 97.75 83 LEU A CA 1
ATOM 726 C C . LEU A 1 83 ? 12.228 8.285 -3.244 1.00 97.75 83 LEU A C 1
ATOM 728 O O . LEU A 1 83 ? 12.446 8.165 -4.446 1.00 97.75 83 LEU A O 1
ATOM 732 N N . LEU A 1 84 ? 13.086 8.879 -2.409 1.00 97.81 84 LEU A N 1
ATOM 733 C CA . LEU A 1 84 ? 14.398 9.366 -2.846 1.00 97.81 84 LEU A CA 1
ATOM 734 C C . LEU A 1 84 ? 15.245 8.223 -3.406 1.00 97.81 84 LEU A C 1
ATOM 736 O O . LEU A 1 84 ? 15.872 8.377 -4.450 1.00 97.81 84 LEU A O 1
ATOM 740 N N . PHE A 1 85 ? 15.199 7.061 -2.758 1.00 97.06 85 PHE A N 1
ATOM 741 C CA . PHE A 1 85 ? 15.862 5.861 -3.244 1.00 97.06 85 PHE A CA 1
ATOM 742 C C . PHE A 1 85 ? 15.296 5.385 -4.593 1.00 97.06 85 PHE A C 1
ATOM 744 O O . PHE A 1 85 ? 16.065 5.066 -5.494 1.00 97.06 85 PHE A O 1
ATOM 751 N N . PHE A 1 86 ? 13.973 5.395 -4.788 1.00 95.06 86 PHE A N 1
ATOM 752 C CA . PHE A 1 86 ? 13.380 5.048 -6.086 1.00 95.06 86 PHE A CA 1
ATOM 753 C C . PHE A 1 86 ? 13.782 6.038 -7.179 1.00 95.06 86 PHE A C 1
ATOM 755 O O . PHE A 1 86 ? 14.108 5.618 -8.283 1.00 95.06 86 PHE A O 1
ATOM 762 N N . ILE A 1 87 ? 13.787 7.341 -6.882 1.00 95.38 87 ILE A N 1
ATOM 763 C CA . ILE A 1 87 ? 14.245 8.375 -7.822 1.00 95.38 87 ILE A CA 1
ATOM 764 C C . ILE A 1 87 ? 15.700 8.120 -8.210 1.00 95.38 87 ILE A C 1
ATOM 766 O O . ILE A 1 87 ? 16.009 8.118 -9.397 1.00 95.38 87 ILE A O 1
ATOM 770 N N . PHE A 1 88 ? 16.564 7.852 -7.229 1.00 96.44 88 PHE A N 1
ATOM 771 C CA . PHE A 1 88 ? 17.961 7.509 -7.475 1.00 96.44 88 PHE A CA 1
ATOM 772 C C . PHE A 1 88 ? 18.092 6.302 -8.414 1.00 96.44 88 PHE A C 1
ATOM 774 O O . PHE A 1 88 ? 18.814 6.396 -9.400 1.00 96.44 88 PHE A O 1
ATOM 781 N N . GLN A 1 89 ? 17.331 5.223 -8.192 1.00 94.69 89 GLN A N 1
ATOM 782 C CA . GLN A 1 89 ? 17.342 4.057 -9.087 1.00 94.69 89 GLN A CA 1
ATOM 783 C C . GLN A 1 89 ? 16.974 4.400 -10.536 1.00 94.69 89 GLN A C 1
ATOM 785 O O . GLN A 1 89 ? 17.585 3.864 -11.450 1.00 94.69 89 GLN A O 1
ATOM 790 N N . TYR A 1 90 ? 16.001 5.288 -10.767 1.00 92.69 90 TYR A N 1
ATOM 791 C CA . TYR A 1 90 ? 15.617 5.683 -12.131 1.00 92.69 90 TYR A CA 1
ATOM 792 C C . TYR A 1 90 ? 16.602 6.655 -12.795 1.00 92.69 90 TYR A C 1
ATOM 794 O O . TYR A 1 90 ? 16.557 6.806 -14.014 1.00 92.69 90 TYR A O 1
ATOM 802 N N . ILE A 1 91 ? 17.441 7.343 -12.015 1.00 95.81 91 ILE A N 1
ATOM 803 C CA . ILE A 1 91 ? 18.534 8.177 -12.536 1.00 95.81 91 ILE A CA 1
ATOM 804 C C . ILE A 1 91 ? 19.730 7.295 -12.907 1.00 95.81 91 ILE A C 1
ATOM 806 O O . ILE A 1 91 ? 20.318 7.498 -13.964 1.00 95.81 91 ILE A O 1
ATOM 810 N N . ASP A 1 92 ? 20.069 6.341 -12.039 1.00 96.56 92 ASP A N 1
ATOM 811 C CA . ASP A 1 92 ? 21.193 5.416 -12.214 1.00 96.56 92 ASP A CA 1
ATOM 812 C C . ASP A 1 92 ? 20.944 4.420 -13.359 1.00 96.56 92 ASP A C 1
ATOM 814 O O . ASP A 1 92 ? 21.802 4.235 -14.218 1.00 96.56 92 ASP A O 1
ATOM 818 N N . ASP A 1 93 ? 19.730 3.862 -13.435 1.00 91.81 93 ASP A N 1
ATOM 819 C CA . ASP A 1 93 ? 19.290 2.987 -14.524 1.00 91.81 93 ASP A CA 1
ATOM 820 C C . ASP A 1 93 ? 17.949 3.471 -15.120 1.00 91.81 93 ASP A C 1
ATOM 822 O O . ASP A 1 93 ? 16.856 3.067 -14.689 1.00 91.81 93 ASP A O 1
ATOM 826 N N . PRO A 1 94 ? 18.003 4.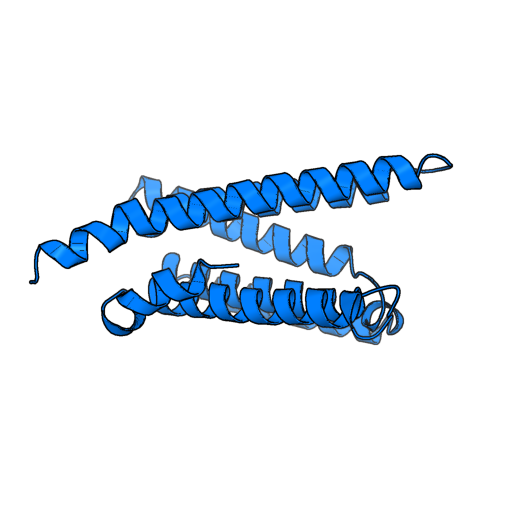341 -16.149 1.00 89.62 94 PRO A N 1
ATOM 827 C CA . PRO A 1 94 ? 16.815 4.831 -16.839 1.00 89.62 94 PRO A CA 1
ATOM 828 C C . PRO A 1 94 ? 15.982 3.730 -17.511 1.00 89.62 94 PRO A C 1
ATOM 830 O O . PRO A 1 94 ? 14.778 3.928 -17.708 1.00 89.62 94 PRO A O 1
ATOM 833 N N . GLU A 1 95 ? 16.555 2.563 -17.839 1.00 87.38 95 GLU A N 1
ATOM 834 C CA . GLU A 1 95 ? 15.807 1.466 -18.469 1.00 87.38 95 GLU A CA 1
ATOM 835 C C . GLU A 1 95 ? 14.743 0.882 -17.531 1.00 87.38 95 GLU A C 1
ATOM 837 O O . GLU A 1 95 ? 13.692 0.413 -17.992 1.00 87.38 95 GLU A O 1
ATOM 842 N N . LEU A 1 96 ? 14.938 0.997 -16.211 1.00 85.19 96 LEU A N 1
ATOM 843 C CA . LEU A 1 96 ? 13.933 0.640 -15.202 1.00 85.19 96 LEU A CA 1
ATOM 844 C C . LEU A 1 96 ? 12.633 1.433 -15.360 1.00 85.19 96 LEU A C 1
ATOM 846 O O . LEU A 1 96 ? 11.598 1.026 -14.840 1.00 85.19 96 LEU A O 1
ATOM 850 N N . SER A 1 97 ? 12.638 2.557 -16.084 1.00 81.00 97 SER A N 1
ATOM 851 C CA . SER A 1 97 ? 11.403 3.287 -16.378 1.00 81.00 97 SER A CA 1
ATOM 852 C C . SER A 1 97 ? 10.474 2.557 -17.343 1.00 81.00 97 SER A C 1
ATOM 854 O O . SER A 1 97 ? 9.267 2.813 -17.281 1.00 81.00 97 SER A O 1
ATOM 856 N N . ALA A 1 98 ? 11.017 1.694 -18.205 1.00 79.56 98 ALA A N 1
ATOM 857 C CA . ALA A 1 98 ? 10.276 0.874 -19.162 1.00 79.56 98 ALA A CA 1
ATOM 858 C C . ALA A 1 98 ? 10.155 -0.595 -18.714 1.00 79.56 98 ALA A C 1
ATOM 860 O O . ALA A 1 98 ? 9.249 -1.303 -19.156 1.00 79.56 98 ALA A O 1
ATOM 861 N N . LYS A 1 99 ? 11.043 -1.049 -17.822 1.00 81.88 99 LYS A N 1
ATOM 862 C CA . LYS A 1 99 ? 11.091 -2.417 -17.290 1.00 81.88 99 LYS A CA 1
ATOM 863 C C . LYS A 1 99 ? 10.524 -2.509 -15.868 1.00 81.88 99 LYS A C 1
ATOM 865 O O . LYS A 1 99 ? 10.192 -1.520 -15.222 1.00 81.88 99 LYS A O 1
ATOM 870 N N . TYR A 1 100 ? 10.383 -3.736 -15.375 1.00 80.25 100 TYR A N 1
ATOM 871 C CA . TYR A 1 100 ? 10.034 -3.991 -13.978 1.00 80.25 100 TYR A CA 1
ATOM 872 C C . TYR A 1 100 ? 11.208 -3.616 -13.061 1.00 80.25 100 TYR A C 1
ATOM 874 O O . TYR A 1 100 ? 12.334 -4.028 -13.318 1.00 80.25 100 TYR A O 1
ATOM 882 N N . ASN A 1 101 ? 10.935 -2.872 -11.983 1.00 87.19 101 ASN A N 1
ATOM 883 C CA . ASN A 1 101 ? 11.910 -2.547 -10.940 1.00 87.19 101 ASN A CA 1
ATOM 884 C C . ASN A 1 101 ? 11.716 -3.478 -9.718 1.00 87.19 101 ASN A C 1
ATOM 886 O O . ASN A 1 101 ? 10.921 -3.159 -8.820 1.00 87.19 101 ASN A O 1
ATOM 890 N N . PRO A 1 102 ? 12.412 -4.633 -9.665 1.00 85.44 102 PRO A N 1
ATOM 891 C CA . PRO A 1 102 ? 12.244 -5.609 -8.592 1.00 85.44 102 PRO A CA 1
ATOM 892 C C . PRO A 1 102 ? 12.657 -5.046 -7.234 1.00 85.44 102 PRO A C 1
ATOM 894 O O . PRO A 1 102 ? 11.885 -5.139 -6.282 1.00 85.44 102 PRO A O 1
ATOM 897 N N . LEU A 1 103 ? 13.829 -4.409 -7.148 1.00 88.56 103 LEU A N 1
ATOM 898 C CA . LEU A 1 103 ? 14.372 -3.897 -5.887 1.00 88.56 103 LEU A CA 1
ATOM 899 C C . LEU A 1 103 ? 13.485 -2.804 -5.283 1.00 88.56 103 LEU A C 1
ATOM 901 O O . LEU A 1 103 ? 13.141 -2.878 -4.103 1.00 88.56 103 LEU A O 1
ATOM 905 N N . GLY A 1 104 ? 13.073 -1.819 -6.086 1.00 92.50 104 GLY A N 1
ATOM 906 C CA . GLY A 1 104 ? 12.194 -0.743 -5.630 1.00 92.50 104 GLY A CA 1
ATOM 907 C C . GLY A 1 104 ? 10.848 -1.275 -5.134 1.00 92.50 104 GLY A C 1
ATOM 908 O O . GLY A 1 104 ? 10.392 -0.911 -4.047 1.00 92.50 104 GLY A O 1
ATOM 909 N N . SER A 1 105 ? 10.241 -2.203 -5.882 1.00 91.31 105 SER A N 1
ATOM 910 C CA . SER A 1 105 ? 8.971 -2.812 -5.473 1.00 91.31 105 SER A CA 1
ATOM 911 C C . SER A 1 105 ? 9.100 -3.684 -4.216 1.00 91.31 105 SER A C 1
ATOM 913 O O . SER A 1 105 ? 8.235 -3.608 -3.344 1.00 91.31 105 SER A O 1
ATOM 915 N N . ALA A 1 106 ? 10.194 -4.435 -4.057 1.00 92.75 106 ALA A N 1
ATOM 916 C CA . ALA A 1 106 ? 10.440 -5.248 -2.869 1.00 92.75 106 ALA A CA 1
ATOM 917 C C . ALA A 1 106 ? 10.614 -4.377 -1.617 1.00 92.75 106 ALA A C 1
ATOM 919 O O . ALA A 1 106 ? 9.967 -4.626 -0.602 1.00 92.75 106 ALA A O 1
ATOM 920 N N . ILE A 1 107 ? 11.417 -3.310 -1.697 1.00 95.56 107 ILE A N 1
ATOM 921 C CA . ILE A 1 107 ? 11.617 -2.372 -0.581 1.00 95.56 107 ILE A CA 1
ATOM 922 C C . ILE A 1 107 ? 10.298 -1.708 -0.181 1.00 95.56 107 ILE A C 1
ATOM 924 O O . ILE A 1 107 ? 9.971 -1.668 1.007 1.00 95.56 107 ILE A O 1
ATOM 928 N N . ALA A 1 108 ? 9.506 -1.244 -1.154 1.00 97.19 108 ALA A N 1
ATOM 929 C CA . ALA A 1 108 ? 8.180 -0.691 -0.889 1.00 97.19 108 ALA A CA 1
ATOM 930 C C . ALA A 1 108 ? 7.302 -1.682 -0.107 1.00 97.19 108 ALA A C 1
ATOM 932 O O . ALA A 1 108 ? 6.717 -1.325 0.916 1.00 97.19 108 ALA A O 1
ATOM 933 N N . GLN A 1 109 ? 7.235 -2.936 -0.560 1.00 96.69 109 GLN A N 1
ATOM 934 C CA . GLN A 1 109 ? 6.428 -3.978 0.077 1.00 96.69 109 GLN A CA 1
ATOM 935 C C . GLN A 1 109 ? 6.938 -4.316 1.486 1.00 96.69 109 GLN A C 1
ATOM 937 O O . GLN A 1 109 ? 6.125 -4.408 2.405 1.00 96.69 109 GLN A O 1
ATOM 942 N N . ILE A 1 110 ? 8.256 -4.427 1.693 1.00 97.69 110 ILE A N 1
ATOM 943 C CA . ILE A 1 110 ? 8.863 -4.706 3.008 1.00 97.69 110 ILE A CA 1
ATOM 944 C C . ILE A 1 110 ? 8.491 -3.617 4.017 1.00 97.69 110 ILE A C 1
ATOM 946 O O . ILE A 1 110 ? 8.073 -3.922 5.135 1.00 97.69 110 ILE A O 1
ATOM 950 N N . ILE A 1 111 ? 8.584 -2.344 3.626 1.00 98.38 111 ILE A N 1
ATOM 951 C CA . ILE A 1 111 ? 8.211 -1.221 4.496 1.00 98.38 111 ILE A CA 1
ATOM 952 C C . ILE A 1 111 ? 6.729 -1.311 4.893 1.00 98.38 111 ILE A C 1
ATOM 954 O O . ILE A 1 111 ? 6.393 -1.158 6.069 1.00 98.38 111 ILE A O 1
ATOM 958 N N . ILE A 1 112 ? 5.838 -1.613 3.943 1.00 98.62 112 ILE A N 1
ATOM 959 C CA . ILE A 1 112 ? 4.407 -1.792 4.232 1.00 98.62 112 ILE A CA 1
ATOM 960 C C . ILE A 1 112 ? 4.158 -2.995 5.153 1.00 98.62 112 ILE A C 1
ATOM 962 O O . ILE A 1 112 ? 3.334 -2.897 6.063 1.00 98.62 112 ILE A O 1
ATOM 966 N N . VAL A 1 113 ? 4.882 -4.104 4.978 1.00 98.50 113 VAL A N 1
ATOM 967 C CA . VAL A 1 113 ? 4.816 -5.265 5.883 1.00 98.50 113 VAL A CA 1
ATOM 968 C C . VAL A 1 113 ? 5.191 -4.861 7.311 1.00 98.50 113 VAL A C 1
ATOM 970 O O . VAL A 1 113 ? 4.466 -5.202 8.246 1.00 98.50 113 VAL A O 1
ATOM 973 N N . ILE A 1 114 ? 6.256 -4.071 7.492 1.00 98.56 114 ILE A N 1
ATOM 974 C CA . ILE A 1 114 ? 6.655 -3.549 8.809 1.00 98.56 114 ILE A CA 1
ATOM 975 C C . ILE A 1 114 ? 5.538 -2.687 9.411 1.00 98.56 114 ILE A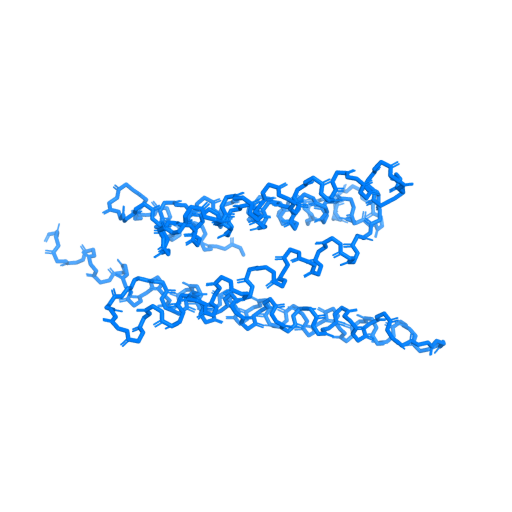 C 1
ATOM 977 O O . ILE A 1 114 ? 5.184 -2.863 10.578 1.00 98.56 114 ILE A O 1
ATOM 981 N N . TYR A 1 115 ? 4.929 -1.788 8.634 1.00 98.56 115 TYR A N 1
ATOM 982 C CA . TYR A 1 115 ? 3.806 -0.975 9.122 1.00 98.56 115 TYR A CA 1
ATOM 983 C C . TYR A 1 115 ? 2.605 -1.828 9.531 1.00 98.56 115 TYR A C 1
ATOM 985 O O . TYR A 1 115 ? 1.985 -1.573 10.566 1.00 98.56 115 TYR A O 1
ATOM 993 N N . SER A 1 116 ? 2.312 -2.869 8.757 1.00 98.44 116 SER A N 1
ATOM 994 C CA . SER A 1 116 ? 1.241 -3.815 9.045 1.00 98.44 116 SER A CA 1
ATOM 995 C C . SER A 1 116 ? 1.478 -4.596 10.340 1.00 98.44 116 SER A C 1
ATOM 997 O O . SER A 1 116 ? 0.542 -4.783 11.121 1.00 98.44 116 SER A O 1
ATOM 999 N N . LEU A 1 117 ? 2.722 -5.016 10.601 1.00 98.38 117 LEU A N 1
ATOM 1000 C CA . LEU A 1 117 ? 3.121 -5.681 11.848 1.00 98.38 117 LEU A CA 1
ATOM 1001 C C . LEU A 1 117 ? 2.964 -4.764 13.059 1.00 98.38 117 LEU A C 1
ATOM 1003 O O . LEU A 1 117 ? 2.389 -5.157 14.073 1.00 98.38 117 LEU A O 1
ATOM 1007 N N . LEU A 1 118 ? 3.410 -3.515 12.942 1.00 97.81 118 LEU A N 1
ATOM 1008 C CA . LEU A 1 118 ? 3.228 -2.525 14.002 1.00 97.81 118 LEU A CA 1
ATOM 1009 C C . LEU A 1 118 ? 1.750 -2.247 14.273 1.00 97.81 118 LEU A C 1
ATOM 1011 O O . LEU A 1 118 ? 1.364 -2.011 15.419 1.00 97.81 118 LEU A O 1
ATOM 1015 N N . TYR A 1 119 ? 0.909 -2.293 13.238 1.00 98.00 119 TYR A N 1
ATOM 1016 C CA . TYR A 1 119 ? -0.524 -2.126 13.423 1.00 98.00 119 TYR A CA 1
ATOM 1017 C C . TYR A 1 119 ? -1.155 -3.318 14.142 1.00 98.00 119 TYR A C 1
ATOM 1019 O O . TYR A 1 119 ? -1.967 -3.105 15.041 1.00 98.00 119 TYR A O 1
ATOM 1027 N N . PHE A 1 120 ? -0.729 -4.552 13.847 1.00 97.88 120 PHE A N 1
ATOM 1028 C CA . PHE A 1 120 ? -1.123 -5.711 14.654 1.00 97.88 120 PHE A CA 1
ATOM 1029 C C . PHE A 1 120 ? -0.739 -5.539 16.118 1.00 97.88 120 PHE A C 1
ATOM 1031 O O . PHE A 1 120 ? -1.587 -5.731 16.985 1.00 97.88 120 PHE A O 1
ATOM 1038 N N . TYR A 1 121 ? 0.497 -5.116 16.391 1.00 96.50 121 TYR A N 1
ATOM 1039 C CA . TYR A 1 121 ? 0.949 -4.876 17.759 1.00 96.50 121 TYR A CA 1
ATOM 1040 C C . TYR A 1 121 ? 0.072 -3.840 18.474 1.00 96.50 121 TYR A C 1
ATOM 1042 O O . TYR A 1 121 ? -0.381 -4.068 19.592 1.00 96.50 121 TYR A O 1
ATOM 1050 N N . ARG A 1 122 ? -0.262 -2.729 17.805 1.00 95.44 122 ARG A N 1
ATOM 1051 C CA . ARG A 1 122 ? -1.176 -1.716 18.353 1.00 95.44 122 ARG A CA 1
ATOM 1052 C C . ARG A 1 122 ? -2.569 -2.281 18.660 1.00 95.44 122 ARG A C 1
ATOM 1054 O O . ARG A 1 122 ? -3.174 -1.877 19.652 1.00 95.44 122 ARG A O 1
ATOM 1061 N N . LEU A 1 123 ? -3.076 -3.192 17.830 1.00 95.06 123 LEU A N 1
ATOM 1062 C CA . LEU A 1 123 ? -4.390 -3.814 18.014 1.00 95.06 123 LEU A CA 1
ATOM 1063 C C . LEU A 1 123 ? -4.452 -4.796 19.194 1.00 95.06 123 LEU A C 1
ATOM 1065 O O . LEU A 1 123 ? -5.549 -5.091 19.662 1.00 95.06 123 LEU A O 1
ATOM 1069 N N . LEU A 1 124 ? -3.311 -5.265 19.712 1.00 92.94 124 LEU A N 1
ATOM 1070 C CA . LEU A 1 124 ? -3.278 -6.070 20.941 1.00 92.94 124 LEU A CA 1
ATOM 1071 C C . LEU A 1 124 ? -3.699 -5.254 22.170 1.00 92.94 124 LEU A C 1
ATOM 1073 O O . LEU A 1 124 ? -4.322 -5.792 23.081 1.00 92.94 124 LEU A O 1
ATOM 1077 N N . SER A 1 125 ? -3.394 -3.954 22.178 1.00 88.25 125 SER A N 1
ATOM 1078 C CA . SER A 1 125 ? -3.645 -3.068 23.323 1.00 88.25 125 SER A CA 1
ATOM 1079 C C . SER A 1 125 ? -4.852 -2.146 23.136 1.00 88.25 125 SER A C 1
ATOM 1081 O O . SER A 1 125 ? -5.286 -1.502 24.089 1.00 88.25 125 SER A O 1
ATOM 1083 N N . ALA A 1 126 ? -5.394 -2.035 21.921 1.00 86.12 126 ALA A N 1
ATOM 1084 C CA . ALA A 1 126 ? -6.486 -1.118 21.615 1.00 86.12 126 ALA A CA 1
ATOM 1085 C C . ALA A 1 126 ? -7.419 -1.667 20.533 1.00 86.12 126 ALA A C 1
ATOM 1087 O O . ALA A 1 126 ? -6.988 -2.288 19.565 1.00 86.12 126 ALA A O 1
ATOM 1088 N N . LYS A 1 127 ? -8.713 -1.341 20.636 1.00 83.81 127 LYS A N 1
ATOM 1089 C CA . LYS A 1 127 ? -9.644 -1.538 19.518 1.00 83.81 127 LYS A CA 1
ATOM 1090 C C . LYS A 1 127 ? -9.235 -0.635 18.350 1.00 83.81 127 LYS A C 1
ATOM 1092 O O . LYS A 1 127 ? -8.895 0.531 18.553 1.00 83.81 127 LYS A O 1
ATOM 1097 N N . GLY A 1 128 ? -9.319 -1.153 17.130 1.00 86.00 128 GLY A N 1
ATOM 1098 C CA . GLY A 1 128 ? -9.043 -0.393 15.914 1.00 86.00 128 GLY A CA 1
ATOM 1099 C C . GLY A 1 128 ? -9.880 -0.865 14.731 1.00 86.00 128 GLY A C 1
ATOM 1100 O O . GLY A 1 128 ? -10.528 -1.909 14.777 1.00 86.00 128 GLY A O 1
ATOM 1101 N N . GLU A 1 129 ? -9.901 -0.039 13.692 1.00 91.94 129 GLU A N 1
ATOM 1102 C CA . GLU A 1 129 ? -10.592 -0.299 12.427 1.00 91.94 129 GLU A CA 1
ATOM 1103 C C . GLU A 1 129 ? -9.663 -1.067 11.465 1.00 91.94 129 GLU A C 1
ATOM 1105 O O . GLU A 1 129 ? -8.459 -1.115 11.681 1.00 91.94 129 GLU A O 1
ATOM 1110 N N . PHE A 1 130 ? -10.168 -1.639 10.369 1.00 95.62 130 PHE A N 1
ATOM 1111 C CA . PHE A 1 130 ? -9.320 -2.212 9.311 1.00 95.62 130 PHE A CA 1
ATOM 1112 C C . PHE A 1 130 ? -8.463 -3.425 9.704 1.00 95.62 130 PHE A C 1
ATOM 1114 O O . PHE A 1 130 ? -7.460 -3.694 9.045 1.00 95.62 130 PHE A O 1
ATOM 1121 N N . LEU A 1 131 ? -8.845 -4.209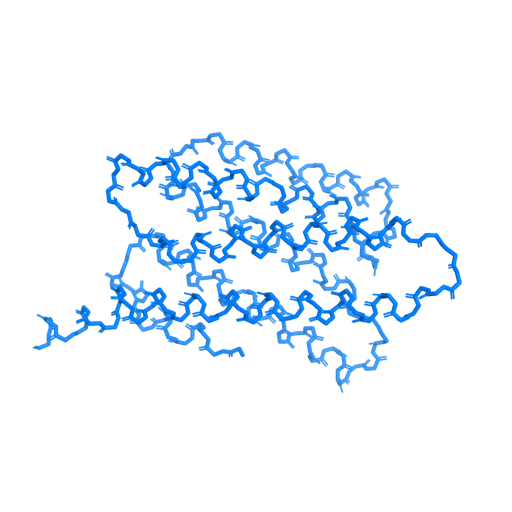 10.719 1.00 96.38 131 LEU A N 1
ATOM 1122 C CA . LEU A 1 131 ? -8.108 -5.430 11.072 1.00 96.38 131 LEU A CA 1
ATOM 1123 C C . LEU A 1 131 ? -8.072 -6.440 9.910 1.00 96.38 131 LEU A C 1
ATOM 1125 O O . LEU A 1 131 ? -7.005 -6.968 9.605 1.00 96.38 131 LEU A O 1
ATOM 1129 N N . ILE A 1 132 ? -9.201 -6.709 9.243 1.00 96.88 132 ILE A N 1
ATOM 1130 C CA . ILE A 1 132 ? -9.261 -7.714 8.164 1.00 96.88 132 ILE A CA 1
ATOM 1131 C C . ILE A 1 132 ? -8.493 -7.208 6.938 1.00 96.88 132 ILE A C 1
ATOM 1133 O O . ILE A 1 132 ? -7.757 -7.966 6.306 1.00 96.88 132 ILE A O 1
ATOM 1137 N N . VAL A 1 133 ? -8.582 -5.907 6.647 1.00 97.19 133 VAL A N 1
ATOM 1138 C CA . VAL A 1 133 ? -7.748 -5.269 5.616 1.00 97.19 133 VAL A CA 1
ATOM 1139 C C . VAL A 1 133 ? -6.262 -5.366 5.958 1.00 97.19 133 VAL A C 1
ATOM 1141 O O . VAL A 1 133 ? -5.481 -5.702 5.075 1.00 97.19 133 VAL A O 1
ATOM 1144 N N . ASN A 1 134 ? -5.863 -5.137 7.213 1.00 98.25 134 ASN A N 1
ATOM 1145 C CA . ASN A 1 134 ? -4.468 -5.262 7.642 1.00 98.25 134 ASN A CA 1
ATOM 1146 C C . ASN A 1 134 ? -3.937 -6.688 7.455 1.00 98.25 134 ASN A C 1
ATOM 1148 O O . ASN A 1 134 ? -2.829 -6.865 6.963 1.00 98.25 134 ASN A O 1
ATOM 1152 N N . ILE A 1 135 ? -4.747 -7.702 7.781 1.00 97.88 135 ILE A N 1
ATOM 1153 C CA . ILE A 1 135 ? -4.440 -9.113 7.498 1.00 97.88 135 ILE A CA 1
ATOM 1154 C C . ILE A 1 135 ? -4.190 -9.315 6.006 1.00 97.88 135 ILE A C 1
ATOM 1156 O O . ILE A 1 135 ? -3.167 -9.877 5.619 1.00 97.88 135 ILE A O 1
ATOM 1160 N N . GLY A 1 136 ? -5.092 -8.814 5.166 1.00 97.50 136 GLY A N 1
ATOM 1161 C CA . GLY A 1 136 ? -4.956 -8.926 3.721 1.00 97.50 136 GLY A CA 1
ATOM 1162 C C . GLY A 1 136 ? -3.708 -8.235 3.172 1.00 97.50 136 GLY A C 1
ATOM 1163 O O . GLY A 1 136 ? -2.983 -8.840 2.386 1.00 97.50 136 GLY A O 1
ATOM 1164 N N . VAL A 1 137 ? -3.424 -7.005 3.615 1.00 97.88 137 VAL A N 1
ATOM 1165 C CA . VAL A 1 137 ? -2.221 -6.258 3.218 1.00 97.88 137 VAL A CA 1
ATOM 1166 C C . VAL A 1 137 ? -0.963 -7.008 3.647 1.00 97.88 137 VAL A C 1
ATOM 1168 O O . VAL A 1 137 ? -0.088 -7.221 2.812 1.00 97.88 137 VAL A O 1
ATOM 1171 N N . PHE A 1 138 ? -0.882 -7.451 4.904 1.00 98.44 138 PHE A N 1
ATOM 1172 C CA . PHE A 1 138 ? 0.268 -8.192 5.420 1.00 98.44 138 PHE A CA 1
ATOM 1173 C C . PHE A 1 138 ? 0.593 -9.416 4.561 1.00 98.44 138 PHE A C 1
ATOM 1175 O O . PHE A 1 138 ? 1.699 -9.525 4.033 1.00 98.44 138 PHE A O 1
ATOM 1182 N N . PHE A 1 139 ? -0.379 -10.319 4.399 1.00 96.75 139 PHE A N 1
ATOM 1183 C CA . PHE A 1 139 ? -0.151 -11.583 3.705 1.00 96.75 139 PHE A CA 1
ATOM 1184 C C . PHE A 1 139 ? 0.109 -11.379 2.218 1.00 96.75 139 PHE A C 1
ATOM 1186 O O . PHE A 1 139 ? 1.034 -11.984 1.685 1.00 96.75 139 PHE A O 1
ATOM 1193 N N . TYR A 1 140 ? -0.651 -10.508 1.549 1.00 95.88 140 TYR A N 1
ATOM 1194 C CA . TYR A 1 140 ? -0.439 -10.254 0.127 1.00 95.88 140 TYR A CA 1
ATOM 1195 C C . TYR A 1 140 ? 0.953 -9.680 -0.147 1.00 95.88 140 TYR A C 1
ATOM 1197 O O . TYR A 1 140 ? 1.651 -10.178 -1.028 1.00 95.88 140 TYR A O 1
ATOM 1205 N N . MET A 1 141 ? 1.383 -8.675 0.623 1.00 96.06 141 MET A N 1
ATOM 1206 C CA . MET A 1 141 ? 2.700 -8.062 0.433 1.00 96.06 141 MET A CA 1
ATOM 1207 C C . MET A 1 141 ? 3.825 -9.043 0.747 1.00 96.06 141 MET A C 1
ATOM 1209 O O . MET A 1 141 ? 4.753 -9.167 -0.044 1.00 96.06 141 MET A O 1
ATOM 1213 N N . LEU A 1 142 ? 3.723 -9.776 1.859 1.00 95.00 142 LEU A N 1
ATOM 1214 C CA . LEU A 1 142 ? 4.735 -10.753 2.253 1.00 95.00 142 LEU A CA 1
ATOM 1215 C C . LEU A 1 142 ? 4.898 -11.850 1.194 1.00 95.00 142 LEU A C 1
ATOM 1217 O O . LEU A 1 142 ? 6.013 -12.154 0.780 1.00 95.00 142 LEU A O 1
ATOM 1221 N N . ILE A 1 143 ? 3.787 -12.412 0.718 1.00 92.62 143 ILE A N 1
ATOM 1222 C CA . ILE A 1 143 ? 3.806 -13.482 -0.283 1.00 92.62 143 ILE A CA 1
ATOM 1223 C C . ILE A 1 143 ? 4.276 -12.957 -1.638 1.00 92.62 143 ILE A C 1
ATOM 1225 O O . ILE A 1 143 ? 5.062 -13.626 -2.301 1.00 92.62 143 ILE A O 1
ATOM 1229 N N . SER A 1 144 ? 3.864 -11.749 -2.029 1.00 90.38 144 SER A N 1
ATOM 1230 C CA . SER A 1 144 ? 4.367 -11.088 -3.236 1.00 90.38 144 SER A CA 1
ATOM 1231 C C . SER A 1 144 ? 5.895 -10.964 -3.202 1.00 90.38 144 SER A C 1
ATOM 1233 O O . SER A 1 144 ? 6.547 -11.401 -4.148 1.00 90.38 144 SER A O 1
ATOM 1235 N N . ILE A 1 145 ? 6.482 -10.462 -2.105 1.00 91.31 145 ILE A N 1
ATOM 1236 C CA . ILE A 1 145 ? 7.948 -10.375 -1.948 1.00 91.31 145 ILE A CA 1
ATOM 1237 C C . ILE A 1 145 ? 8.593 -11.751 -2.141 1.00 91.31 145 ILE A C 1
ATOM 1239 O O . ILE A 1 145 ? 9.553 -11.868 -2.898 1.00 91.31 145 ILE A O 1
ATOM 1243 N N . LEU A 1 146 ? 8.063 -12.790 -1.485 1.00 88.50 146 LEU A N 1
ATOM 1244 C CA . LEU A 1 146 ? 8.606 -14.150 -1.573 1.00 88.50 146 LEU A CA 1
ATOM 1245 C C . LEU A 1 146 ? 8.537 -14.710 -2.998 1.00 88.50 146 LEU A C 1
ATOM 1247 O O . LEU A 1 146 ? 9.504 -15.310 -3.458 1.00 88.50 146 LEU A O 1
ATOM 1251 N N . ILE A 1 147 ? 7.429 -14.485 -3.710 1.00 84.88 147 ILE A N 1
ATOM 1252 C CA . ILE A 1 147 ? 7.260 -14.913 -5.105 1.00 84.88 147 ILE A CA 1
ATOM 1253 C C . ILE A 1 147 ? 8.291 -14.224 -6.007 1.00 84.88 147 ILE A C 1
ATOM 1255 O O . ILE A 1 147 ? 8.950 -14.895 -6.800 1.00 84.88 147 ILE A O 1
ATOM 1259 N N . PHE A 1 148 ? 8.462 -12.906 -5.885 1.00 77.06 148 PHE A N 1
ATOM 1260 C CA . PHE A 1 148 ? 9.422 -12.164 -6.708 1.00 77.06 148 PHE A CA 1
ATOM 1261 C C . PHE A 1 148 ? 10.877 -12.498 -6.362 1.00 77.06 148 PHE A C 1
ATOM 1263 O O . PHE A 1 148 ? 11.703 -12.626 -7.264 1.00 77.06 148 PHE A O 1
ATOM 1270 N N . ALA A 1 149 ? 11.189 -12.698 -5.080 1.00 79.38 149 ALA A N 1
ATOM 1271 C CA . ALA A 1 149 ? 12.506 -13.155 -4.648 1.00 79.38 149 ALA A CA 1
ATOM 1272 C C . ALA A 1 149 ? 12.819 -14.549 -5.209 1.00 79.38 149 ALA A C 1
ATOM 1274 O O . ALA A 1 149 ? 13.896 -14.755 -5.760 1.00 79.38 149 ALA A O 1
ATOM 1275 N N . ALA A 1 150 ? 11.863 -15.481 -5.142 1.00 77.12 150 ALA A N 1
ATOM 1276 C CA . ALA A 1 150 ? 12.013 -16.812 -5.720 1.00 77.12 150 ALA A CA 1
ATOM 1277 C C . ALA A 1 150 ? 12.202 -16.756 -7.244 1.00 77.12 150 ALA A C 1
ATOM 1279 O O . ALA A 1 150 ? 13.069 -17.444 -7.771 1.00 77.12 150 ALA A O 1
ATOM 1280 N N . GLY A 1 151 ? 11.452 -15.905 -7.953 1.00 67.25 151 GLY A N 1
ATOM 1281 C CA . GLY A 1 151 ? 11.567 -15.748 -9.409 1.00 67.25 151 GLY A CA 1
ATOM 1282 C C . GLY A 1 151 ? 12.926 -15.248 -9.883 1.00 67.25 151 GLY A C 1
ATOM 1283 O O . GLY A 1 151 ? 13.390 -15.670 -10.937 1.00 67.25 151 GLY A O 1
ATOM 1284 N N . ASN A 1 152 ? 13.592 -14.415 -9.084 1.00 67.19 152 ASN A N 1
ATOM 1285 C CA . ASN A 1 152 ? 14.941 -13.932 -9.383 1.00 67.19 152 ASN A CA 1
ATOM 1286 C C . ASN A 1 152 ? 16.053 -14.948 -9.058 1.00 67.19 152 ASN A C 1
ATOM 1288 O O . ASN A 1 152 ? 17.184 -14.745 -9.488 1.00 67.19 152 ASN A O 1
ATOM 1292 N N . LEU A 1 153 ? 15.761 -16.015 -8.301 1.00 58.66 153 LEU A N 1
ATOM 1293 C CA . LEU A 1 153 ? 16.734 -17.048 -7.915 1.00 58.66 153 LEU A CA 1
ATOM 1294 C C . LEU A 1 153 ? 16.742 -18.265 -8.852 1.00 58.66 153 LEU A C 1
ATOM 1296 O O . LEU A 1 153 ? 17.680 -19.059 -8.797 1.00 58.66 153 LEU A O 1
ATOM 1300 N N . VAL A 1 154 ? 15.719 -18.443 -9.697 1.00 55.06 154 VAL A N 1
ATOM 1301 C CA . VAL A 1 154 ? 15.652 -19.582 -10.625 1.00 55.06 154 VAL A CA 1
ATOM 1302 C C . VAL A 1 154 ? 16.538 -19.306 -11.841 1.00 55.06 154 VAL A C 1
ATOM 1304 O O . VAL A 1 154 ? 16.134 -18.668 -12.812 1.00 55.06 154 VAL A O 1
ATOM 1307 N N . PHE A 1 155 ? 17.777 -19.785 -11.753 1.00 49.97 155 PHE A N 1
ATOM 1308 C CA . PHE A 1 155 ? 18.740 -19.848 -12.844 1.00 49.97 155 PHE A CA 1
ATOM 1309 C C . PHE A 1 155 ? 18.370 -20.973 -13.832 1.00 49.97 155 PHE A C 1
ATOM 1311 O O . PHE A 1 155 ? 18.173 -22.109 -13.417 1.00 49.97 155 PHE A O 1
ATOM 1318 N N . VAL A 1 156 ? 18.390 -20.636 -15.130 1.00 48.47 156 VAL A N 1
ATOM 1319 C CA . VAL A 1 156 ? 18.558 -21.534 -16.295 1.00 48.47 156 VAL A CA 1
ATOM 1320 C C . VAL A 1 156 ? 17.323 -22.364 -16.740 1.00 48.47 156 VAL A C 1
ATOM 1322 O O . VAL A 1 156 ? 16.700 -23.103 -15.989 1.00 48.47 156 VAL A O 1
ATOM 1325 N N . ASP A 1 157 ? 16.980 -22.181 -18.022 1.00 43.66 157 ASP A N 1
ATOM 1326 C CA . ASP A 1 157 ? 16.174 -22.984 -18.967 1.00 43.66 157 ASP A CA 1
ATOM 1327 C C . ASP A 1 157 ? 14.699 -23.363 -18.686 1.00 43.66 157 ASP A C 1
ATOM 1329 O O . ASP A 1 157 ? 13.934 -23.498 -19.643 1.00 43.66 157 ASP A O 1
ATOM 1333 N N . GLU A 1 158 ? 14.205 -23.387 -17.444 1.00 48.84 158 GLU A N 1
ATOM 1334 C CA . GLU A 1 158 ? 12.769 -23.636 -17.135 1.00 48.84 158 GLU A CA 1
ATOM 1335 C C . GLU A 1 158 ? 11.935 -22.349 -16.926 1.00 48.84 158 GLU A C 1
ATOM 1337 O O . GLU A 1 158 ? 10.782 -22.361 -16.484 1.00 48.84 158 GLU A O 1
ATOM 1342 N N . PHE A 1 159 ? 12.499 -21.195 -17.285 1.00 52.31 159 PHE A N 1
ATOM 1343 C CA . PHE A 1 159 ? 12.029 -19.872 -16.857 1.00 52.31 159 PHE A CA 1
ATOM 1344 C C . PHE A 1 159 ? 10.571 -19.540 -17.241 1.00 52.31 159 PHE A C 1
ATOM 1346 O O . PHE A 1 159 ? 9.872 -18.838 -16.507 1.00 52.31 159 PHE A O 1
ATOM 1353 N N . LYS A 1 160 ? 10.062 -20.055 -18.372 1.00 55.53 160 LYS A N 1
ATOM 1354 C CA . LYS A 1 160 ? 8.696 -19.744 -18.845 1.00 55.53 160 LYS A CA 1
ATOM 1355 C C . LYS A 1 160 ? 7.597 -20.393 -17.993 1.00 55.53 160 LYS A C 1
ATOM 1357 O O . LYS A 1 160 ? 6.590 -19.737 -17.715 1.00 55.53 160 LYS A O 1
ATOM 1362 N N . SER A 1 161 ? 7.764 -21.651 -17.577 1.00 55.66 161 SER A N 1
ATOM 1363 C CA . SER A 1 161 ? 6.760 -22.371 -16.775 1.00 55.66 161 SER A CA 1
ATOM 1364 C C . SER A 1 161 ? 6.732 -21.843 -15.339 1.00 55.66 161 SER A C 1
ATOM 1366 O O . SER A 1 161 ? 5.661 -21.517 -14.820 1.00 55.66 161 SER A O 1
ATOM 1368 N N . VAL A 1 162 ? 7.911 -21.640 -14.746 1.00 59.78 162 VAL A N 1
ATOM 1369 C CA . VAL A 1 162 ? 8.085 -21.080 -13.399 1.00 59.78 162 VAL A CA 1
ATOM 1370 C C . VAL A 1 162 ? 7.525 -19.655 -13.313 1.00 59.78 162 VAL A C 1
ATOM 1372 O O . VAL A 1 162 ? 6.746 -19.352 -12.407 1.00 59.78 162 VAL A O 1
ATOM 1375 N N . SER A 1 163 ? 7.810 -18.804 -14.306 1.00 65.94 163 SER A N 1
ATOM 1376 C CA . SER A 1 163 ? 7.262 -17.441 -14.383 1.00 65.94 163 SER A CA 1
ATOM 1377 C C . SER A 1 163 ? 5.727 -17.426 -14.442 1.00 65.94 163 SER A C 1
ATOM 1379 O O . SER A 1 163 ? 5.076 -16.620 -13.768 1.00 65.94 163 SER A O 1
ATOM 1381 N N . SER A 1 164 ? 5.112 -18.352 -15.189 1.00 69.12 164 SER A N 1
ATOM 1382 C CA . SER A 1 164 ? 3.649 -18.448 -15.263 1.00 69.12 164 SER A CA 1
ATOM 1383 C C . SER A 1 164 ? 3.023 -18.904 -13.942 1.00 69.12 164 SER A C 1
ATOM 1385 O O . SER A 1 164 ? 1.994 -18.358 -13.539 1.00 69.12 164 SER A O 1
ATOM 1387 N N . ILE A 1 165 ? 3.636 -19.867 -13.247 1.00 76.75 165 ILE A N 1
ATOM 1388 C CA . ILE A 1 165 ? 3.169 -20.336 -11.932 1.00 76.75 165 ILE A CA 1
ATOM 1389 C C . ILE A 1 165 ? 3.236 -19.199 -10.910 1.00 76.75 165 ILE A C 1
ATOM 1391 O O . ILE A 1 165 ? 2.251 -18.937 -10.223 1.00 76.75 165 ILE A O 1
ATOM 1395 N N . MET A 1 166 ? 4.352 -18.470 -10.858 1.00 77.88 166 MET A N 1
ATOM 1396 C CA . MET A 1 166 ? 4.534 -17.323 -9.961 1.00 77.88 166 MET A CA 1
ATOM 1397 C C . MET A 1 166 ? 3.507 -16.219 -10.212 1.00 77.88 166 MET A C 1
ATOM 1399 O O . MET A 1 166 ? 2.887 -15.714 -9.273 1.00 77.88 166 MET A O 1
ATOM 1403 N N . ARG A 1 167 ? 3.254 -15.890 -11.484 1.00 75.06 167 ARG A N 1
ATOM 1404 C CA . ARG A 1 167 ? 2.213 -14.9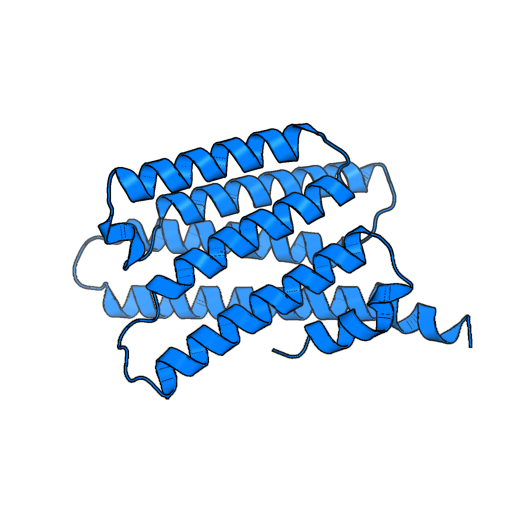29 -11.868 1.00 75.06 167 ARG A CA 1
ATOM 1405 C C . ARG A 1 167 ? 0.822 -15.387 -11.425 1.00 75.06 167 ARG A C 1
ATOM 1407 O O . ARG A 1 167 ? 0.060 -14.578 -10.896 1.00 75.06 167 ARG A O 1
ATOM 1414 N N . ASN A 1 168 ? 0.494 -16.665 -11.617 1.00 82.19 168 ASN A N 1
ATOM 1415 C CA . ASN A 1 168 ? -0.801 -17.225 -11.228 1.00 82.19 168 ASN A CA 1
ATOM 1416 C C . ASN A 1 168 ? -0.973 -17.249 -9.705 1.00 82.19 168 ASN A C 1
ATOM 1418 O O . ASN A 1 168 ? -2.024 -16.852 -9.207 1.00 82.19 168 ASN A O 1
ATOM 1422 N N . LEU A 1 169 ? 0.063 -17.640 -8.959 1.00 85.19 169 LEU A N 1
ATOM 1423 C CA . LEU A 1 169 ? 0.056 -17.607 -7.497 1.00 85.19 169 LEU A CA 1
ATOM 1424 C C . LEU A 1 169 ? -0.179 -16.188 -6.981 1.00 85.19 169 LEU A C 1
ATOM 1426 O O . LEU A 1 169 ? -1.076 -15.976 -6.167 1.00 85.19 169 LEU A O 1
ATOM 1430 N N . ASN A 1 170 ? 0.553 -15.200 -7.502 1.00 86.19 170 ASN A N 1
ATOM 1431 C CA . ASN A 1 170 ? 0.356 -13.808 -7.108 1.00 86.19 170 ASN A CA 1
ATOM 1432 C C . ASN A 1 170 ? -1.078 -13.328 -7.406 1.00 86.19 170 ASN A C 1
ATOM 1434 O O . ASN A 1 170 ? -1.683 -12.638 -6.588 1.00 86.19 170 ASN A O 1
ATOM 1438 N N . ALA A 1 171 ? -1.665 -13.746 -8.533 1.00 86.25 171 ALA A N 1
ATOM 1439 C CA . ALA A 1 171 ? -3.057 -13.440 -8.863 1.00 86.25 171 ALA A CA 1
ATOM 1440 C C . ALA A 1 171 ? -4.060 -14.075 -7.878 1.00 86.25 171 ALA A C 1
ATOM 1442 O O . ALA A 1 171 ? -5.023 -13.415 -7.482 1.00 86.25 171 ALA A O 1
ATOM 1443 N N . VAL A 1 172 ? -3.826 -15.316 -7.436 1.00 90.31 172 VAL A N 1
ATOM 1444 C CA . VAL A 1 172 ? -4.655 -15.987 -6.417 1.00 90.31 172 VAL A CA 1
ATOM 1445 C C . VAL A 1 172 ? -4.576 -15.249 -5.081 1.00 90.31 172 VAL A C 1
ATOM 1447 O O . VAL A 1 172 ? -5.610 -14.932 -4.495 1.00 90.31 172 VAL A O 1
ATOM 1450 N N . PHE A 1 173 ? -3.376 -14.904 -4.610 1.00 91.31 173 PHE A N 1
ATOM 1451 C CA . PHE A 1 173 ? -3.226 -14.160 -3.354 1.00 91.31 173 PHE A CA 1
ATOM 1452 C C . PHE A 1 173 ? -3.781 -12.741 -3.442 1.00 91.31 173 PHE A C 1
ATOM 1454 O O . PHE A 1 173 ? -4.380 -12.252 -2.482 1.00 91.31 173 PHE A O 1
ATOM 1461 N N . TYR A 1 174 ? -3.665 -12.100 -4.604 1.00 90.31 174 TYR A N 1
ATOM 1462 C CA . TYR A 1 174 ? -4.341 -10.837 -4.859 1.00 90.31 174 TYR A CA 1
ATOM 1463 C C . TYR A 1 174 ? -5.864 -10.989 -4.762 1.00 90.31 174 TYR A C 1
ATOM 1465 O O . TYR A 1 174 ? -6.520 -10.163 -4.128 1.00 90.31 174 TYR A O 1
ATOM 1473 N N . PHE A 1 175 ? -6.441 -12.057 -5.321 1.00 91.25 175 PHE A N 1
ATOM 1474 C CA . PHE A 1 175 ? -7.872 -12.340 -5.202 1.00 91.25 175 PHE A CA 1
ATOM 1475 C C . PHE A 1 175 ? -8.301 -12.562 -3.745 1.00 91.25 175 PHE A C 1
ATOM 1477 O O . PHE A 1 175 ? -9.280 -11.964 -3.300 1.00 91.25 175 PHE A O 1
ATOM 1484 N N . VAL A 1 176 ? -7.539 -13.340 -2.969 1.00 93.94 176 VAL A N 1
ATOM 1485 C CA . VAL A 1 176 ? -7.783 -13.520 -1.525 1.00 93.94 176 VAL A CA 1
ATOM 1486 C C . VAL A 1 176 ? -7.763 -12.173 -0.799 1.00 93.94 176 VAL A C 1
ATOM 1488 O O . VAL A 1 176 ? -8.664 -11.881 -0.012 1.00 93.94 176 VAL A O 1
ATOM 1491 N N . PHE A 1 177 ? -6.795 -11.307 -1.107 1.00 94.31 177 PHE A N 1
ATOM 1492 C CA . PHE A 1 177 ? -6.747 -9.953 -0.556 1.00 94.31 177 PHE A CA 1
ATOM 1493 C C . PHE A 1 177 ? -8.008 -9.145 -0.890 1.00 94.31 177 PHE A C 1
ATOM 1495 O O . PHE A 1 177 ? -8.573 -8.489 -0.012 1.00 94.31 177 PHE A O 1
ATOM 1502 N N . GLN A 1 178 ? -8.506 -9.235 -2.123 1.00 92.44 178 GLN A N 1
ATOM 1503 C CA . GLN A 1 178 ? -9.753 -8.574 -2.510 1.00 92.44 178 GLN A CA 1
ATOM 1504 C C . GLN A 1 178 ? -10.976 -9.094 -1.733 1.00 92.44 178 GLN A C 1
ATOM 1506 O O . GLN A 1 178 ? -11.837 -8.305 -1.338 1.00 92.44 178 GLN A O 1
ATOM 1511 N N . VAL A 1 179 ? -11.050 -10.400 -1.458 1.00 93.88 179 VAL A N 1
ATOM 1512 C CA . VAL A 1 179 ? -12.112 -10.982 -0.617 1.00 93.88 179 VAL A CA 1
ATOM 1513 C C . VAL A 1 179 ? -12.035 -10.440 0.813 1.00 93.88 179 VAL A C 1
ATOM 1515 O O . VAL A 1 179 ? -13.057 -10.062 1.383 1.00 93.88 179 VAL A O 1
ATOM 1518 N N . LEU A 1 180 ? -10.838 -10.323 1.389 1.00 95.50 180 LEU A N 1
ATOM 1519 C CA . LEU A 1 180 ? -10.656 -9.759 2.732 1.00 95.50 180 LEU A CA 1
ATOM 1520 C C . LEU A 1 180 ? -11.105 -8.291 2.816 1.00 95.50 180 LEU A C 1
ATOM 1522 O O . LEU A 1 180 ? -11.730 -7.898 3.802 1.00 95.50 180 LEU A O 1
ATOM 1526 N N . ILE A 1 181 ? -10.873 -7.498 1.764 1.00 94.50 181 ILE A N 1
ATOM 1527 C CA . ILE A 1 181 ? -11.388 -6.122 1.664 1.00 94.50 181 ILE A CA 1
ATOM 1528 C C . ILE A 1 181 ? -12.924 -6.099 1.697 1.00 94.50 181 ILE A C 1
ATOM 1530 O O . ILE A 1 181 ? -13.515 -5.274 2.397 1.00 94.50 181 ILE A O 1
ATOM 1534 N N . LEU A 1 182 ? -13.592 -7.010 0.982 1.00 92.75 182 LEU A N 1
ATOM 1535 C CA . LEU A 1 182 ? -15.054 -7.123 1.042 1.00 92.75 182 LEU A CA 1
ATOM 1536 C C . LEU A 1 182 ? -15.556 -7.490 2.434 1.00 92.75 182 LEU A C 1
ATOM 1538 O O . LEU A 1 182 ? -16.542 -6.920 2.901 1.00 92.75 182 LEU A O 1
ATOM 1542 N N . LEU A 1 183 ? -14.899 -8.450 3.085 1.00 93.44 183 LEU A N 1
ATOM 1543 C CA . LEU A 1 183 ? -15.291 -8.917 4.412 1.00 93.44 183 LEU A CA 1
ATOM 1544 C C . LEU A 1 183 ? -15.156 -7.809 5.460 1.00 93.44 183 LEU A C 1
ATOM 1546 O O . LEU A 1 183 ? -16.054 -7.650 6.287 1.00 93.44 183 LEU A O 1
ATOM 1550 N N . GLU A 1 184 ? -14.093 -7.002 5.394 1.00 94.12 184 GLU A N 1
ATOM 1551 C CA . GLU A 1 184 ? -13.949 -5.792 6.214 1.00 94.12 184 GLU A CA 1
ATOM 1552 C C . GLU A 1 184 ? -15.141 -4.851 6.011 1.00 94.12 184 GLU A C 1
ATOM 1554 O O . GLU A 1 184 ? -15.770 -4.416 6.981 1.00 94.12 184 GLU A O 1
ATOM 1559 N N . TRP A 1 185 ? -15.489 -4.572 4.751 1.00 92.56 185 TRP A N 1
ATOM 1560 C CA . TRP A 1 185 ? -16.594 -3.677 4.433 1.00 92.56 185 TRP A CA 1
ATOM 1561 C C . TRP A 1 185 ? -17.937 -4.180 4.967 1.00 92.56 185 TRP A C 1
ATOM 1563 O O . TRP A 1 185 ? -18.656 -3.456 5.666 1.00 92.56 185 TRP A O 1
ATOM 1573 N N . GLY A 1 186 ? -18.255 -5.444 4.685 1.00 89.81 186 GLY A N 1
ATOM 1574 C CA . GLY A 1 186 ? -19.501 -6.081 5.106 1.00 89.81 186 GLY A CA 1
ATOM 1575 C C . GLY A 1 186 ? -19.634 -6.170 6.625 1.00 89.81 186 GLY A C 1
ATOM 1576 O O . GLY A 1 186 ? -20.705 -5.909 7.173 1.00 89.81 186 GLY A O 1
ATOM 1577 N N . LYS A 1 187 ? -18.543 -6.486 7.330 1.00 90.31 187 LYS A N 1
ATOM 1578 C CA . LYS A 1 187 ? -18.554 -6.620 8.790 1.00 90.31 187 LYS A CA 1
ATOM 1579 C C . LYS A 1 187 ? -18.690 -5.273 9.498 1.00 90.31 187 LYS A C 1
ATOM 1581 O O . LYS A 1 187 ? -19.473 -5.172 10.441 1.00 90.31 187 LYS A O 1
ATOM 1586 N N . ASN A 1 188 ? -17.950 -4.257 9.055 1.00 89.12 188 ASN A N 1
ATOM 1587 C CA . ASN A 1 188 ? -17.773 -3.026 9.832 1.00 89.12 188 ASN A CA 1
ATOM 1588 C C . ASN A 1 188 ? -18.597 -1.832 9.328 1.00 89.12 188 ASN A C 1
ATOM 1590 O O . ASN A 1 188 ? -18.897 -0.935 10.117 1.00 89.12 188 ASN A O 1
ATOM 1594 N N . TYR A 1 189 ? -19.016 -1.813 8.058 1.00 85.75 189 TYR A N 1
ATOM 1595 C CA . TYR A 1 189 ? -19.653 -0.631 7.459 1.00 85.75 189 TYR A CA 1
ATOM 1596 C C . TYR A 1 189 ? -21.048 -0.892 6.877 1.00 85.75 189 TYR A C 1
ATOM 1598 O O . TYR A 1 189 ? -21.867 0.027 6.875 1.00 85.75 189 TYR A O 1
ATOM 1606 N N . TYR A 1 190 ? -21.377 -2.125 6.473 1.00 79.44 190 TYR A N 1
ATOM 1607 C CA . TYR A 1 190 ? -22.716 -2.450 5.957 1.00 79.44 190 TYR A CA 1
ATOM 1608 C C . TYR A 1 190 ? -23.816 -2.283 7.021 1.00 79.44 190 TYR A C 1
ATOM 1610 O O . TYR A 1 190 ? -24.792 -1.570 6.800 1.00 79.44 190 TYR A O 1
ATOM 1618 N N . LYS A 1 191 ? -23.646 -2.874 8.215 1.00 62.28 191 LYS A N 1
ATOM 1619 C CA . LYS A 1 191 ? -24.677 -2.842 9.276 1.00 62.28 191 LYS A CA 1
ATOM 1620 C C . LYS A 1 191 ? -24.882 -1.465 9.910 1.00 62.28 191 LYS A C 1
ATOM 1622 O O . LYS A 1 191 ? -25.990 -1.157 10.335 1.00 62.28 191 LYS A O 1
ATOM 1627 N N . LYS A 1 192 ? -23.853 -0.610 9.935 1.00 57.72 192 LYS A N 1
ATOM 1628 C CA . LYS A 1 192 ? -23.944 0.745 10.511 1.00 57.72 192 LYS A CA 1
ATOM 1629 C C . LYS A 1 192 ? -24.906 1.656 9.728 1.00 57.72 192 LYS A C 1
ATOM 1631 O O . LYS A 1 192 ? -25.370 2.655 10.263 1.00 57.72 192 LYS A O 1
ATOM 1636 N N . LYS A 1 193 ? -25.241 1.289 8.485 1.00 53.16 193 LYS A N 1
ATOM 1637 C CA . LYS A 1 193 ? -26.237 1.974 7.650 1.00 53.16 193 LYS A CA 1
ATOM 1638 C C . LYS A 1 193 ? -27.676 1.802 8.160 1.00 53.16 193 LYS A C 1
ATOM 1640 O O . LYS A 1 193 ? -28.468 2.714 7.975 1.00 53.16 193 LYS A O 1
ATOM 1645 N N . ASN A 1 194 ? -27.992 0.685 8.821 1.00 48.84 194 ASN A N 1
ATOM 1646 C CA . ASN A 1 194 ? -29.368 0.329 9.199 1.00 48.84 194 ASN A CA 1
ATOM 1647 C C . ASN A 1 194 ? -29.775 0.792 10.611 1.00 48.84 194 ASN A C 1
ATOM 1649 O O . ASN A 1 194 ? -30.895 0.531 11.023 1.00 48.84 194 ASN A O 1
ATOM 1653 N N . LEU A 1 195 ? -28.875 1.434 11.362 1.00 49.81 195 LEU A N 1
ATOM 1654 C CA . LEU A 1 195 ? -29.149 1.945 12.716 1.00 49.81 195 LEU A CA 1
ATOM 1655 C C . LEU A 1 195 ? -29.363 3.468 12.758 1.00 49.81 195 LEU A C 1
ATOM 1657 O O . LEU A 1 195 ? -29.744 3.996 13.794 1.00 49.81 195 LEU A O 1
ATOM 1661 N N . ASN A 1 196 ? -29.130 4.159 11.637 1.00 43.50 196 ASN A N 1
ATOM 1662 C CA . ASN A 1 196 ? -29.299 5.609 11.492 1.00 43.50 196 ASN A CA 1
ATOM 1663 C C . ASN A 1 196 ? -30.272 5.953 10.341 1.00 43.50 196 ASN A C 1
ATOM 1665 O O . ASN A 1 196 ? -30.089 6.976 9.676 1.00 43.50 196 ASN A O 1
ATOM 1669 N N . GLY A 1 197 ? -31.213 5.055 10.039 1.00 37.81 197 GLY A N 1
ATOM 1670 C CA . GLY A 1 197 ? -32.262 5.231 9.033 1.00 37.81 197 GLY A CA 1
ATOM 1671 C C . GLY A 1 197 ? -33.625 5.237 9.692 1.00 37.81 197 GLY A C 1
ATOM 1672 O O . GLY A 1 197 ? -33.804 4.400 10.604 1.00 37.81 197 GLY A O 1
#